Protein AF-A0A497PKQ0-F1 (afdb_monomer)

Solvent-accessible surface area (backbone atoms only — not comparable to full-atom values): 13068 Å² total; per-residue (Å²): 108,70,49,57,51,47,58,50,32,62,76,69,70,49,92,64,46,75,47,89,58,37,47,41,42,40,87,77,70,23,33,74,67,43,49,51,52,49,27,62,75,42,74,32,72,46,35,62,44,30,52,50,15,39,71,75,46,82,86,36,52,46,38,76,72,60,79,39,66,66,88,80,45,29,63,49,61,40,66,76,55,65,68,60,52,52,48,28,59,77,67,68,54,85,80,75,86,66,103,67,76,76,62,63,86,72,38,68,58,48,40,48,44,51,52,48,40,63,72,65,38,83,82,63,51,76,44,57,64,59,47,65,80,48,51,51,40,28,50,77,54,86,55,23,34,38,33,33,30,83,35,49,72,43,26,56,50,52,56,74,50,51,63,70,82,38,36,37,34,40,34,89,90,39,77,39,36,34,34,41,33,45,67,56,88,55,74,65,55,54,39,55,51,37,36,77,64,40,86,52,75,41,61,37,37,42,33,47,75,85,47,76,49,81,44,80,42,71,31,56,67,65,78,84,50,54,90,31,53,79

Radius of gyration: 24.52 Å; Cα contacts (8 Å, |Δi|>4): 344; chains: 1; bounding box: 52×34×62 Å

Nearest PDB structures (foldseek):
  4v5a-assembly1_AY  TM=3.331E-01  e=1.943E+00  Thermus thermophilus HB8
  6eri-assembly1_Az  TM=2.740E-01  e=2.201E+00  Spinacia oleracea
  4gfq-assembly1_A  TM=3.045E-01  e=3.405E+00  Bacillus anthracis
  1ise-assembly1_A  TM=3.529E-01  e=5.607E+00  Escherichia coli
  1is1-assembly1_A  TM=3.515E-01  e=7.658E+00  Vibrio parahaemolyticus

Sequence (230 aa):
MVKKAKEIMEKENGAFIFTGEILGQRGKSQTLRAMKKVEEKSSLKGRLLRPLTALNLPETEVEKEGIVDRNKLLGIKGRERKIQLTLAEIKNIKYFATPSGGCLLTDSQFCKRLEDIFKYNPDAKLNDYYLLQIGHHFRINLETKLIISRNKKEKEKMIELSDENKIFLYSELNEDIVGIISGKFSEICLEIFASYVSKKPVWIIVETQGEKERRVVQPKQKIYYHNYLI

Mean predicted aligned error: 7.23 Å

Secondary structure (DSSP, 8-state):
-HHHHHHHHHHTT-S-EE----BTTSTTTSSHHHHHHHHHHHT-TTTEE-TTTGGGSPPPHHHHTTSS-GGGS---BSS--HHHHHHHHHTT------S----GGG-HHHHHHHHHHHHH-TT--HHHHHHTTSSEEEEEETTEEEEE-SSHHHHHHHHHT--TTSEEEEESS-TT--EEEEES--HHHHHHHHHHH-SS-EEEEEEETTEEEEEEE-PPPGGGGGGGB-

Structure (mmCIF, N/CA/C/O backbone):
data_AF-A0A497PKQ0-F1
#
_entry.id   AF-A0A497PKQ0-F1
#
loop_
_atom_site.group_PDB
_atom_site.id
_atom_site.type_symbol
_atom_site.label_atom_id
_atom_site.label_alt_id
_atom_site.label_comp_id
_atom_site.label_asym_id
_atom_site.label_entity_id
_atom_site.label_seq_id
_atom_site.pdbx_PDB_ins_code
_atom_site.Cartn_x
_atom_site.Cartn_y
_atom_site.Cartn_z
_atom_site.occupancy
_atom_site.B_iso_or_equiv
_atom_site.auth_seq_id
_atom_site.auth_comp_id
_atom_site.auth_asym_id
_atom_site.auth_atom_id
_atom_site.pdbx_PDB_model_num
ATOM 1 N N . MET A 1 1 ? -14.428 0.341 5.477 1.00 83.38 1 MET A N 1
ATOM 2 C CA . MET A 1 1 ? -13.531 -0.293 6.468 1.00 83.38 1 MET A CA 1
ATOM 3 C C . MET A 1 1 ? -14.301 -1.101 7.508 1.00 83.38 1 MET A C 1
ATOM 5 O O . MET A 1 1 ? -14.281 -2.311 7.397 1.00 83.38 1 MET A O 1
ATOM 9 N N . VAL A 1 2 ? -15.042 -0.491 8.444 1.00 91.94 2 VAL A N 1
ATOM 10 C CA . VAL A 1 2 ? -15.699 -1.236 9.547 1.00 91.94 2 VAL A CA 1
ATOM 11 C C . VAL A 1 2 ? -16.696 -2.308 9.067 1.00 91.94 2 VAL A C 1
ATOM 13 O O . VAL A 1 2 ? -16.678 -3.417 9.580 1.00 91.94 2 VAL A O 1
ATOM 16 N N . LYS A 1 3 ? -17.493 -2.036 8.021 1.00 93.38 3 LYS A N 1
ATOM 17 C CA . LYS A 1 3 ? -18.343 -3.062 7.376 1.00 93.38 3 LYS A CA 1
ATOM 18 C C . LYS A 1 3 ? -17.549 -4.285 6.903 1.00 93.38 3 LYS A C 1
ATOM 20 O O . LYS A 1 3 ? -17.971 -5.408 7.115 1.00 93.38 3 LYS A O 1
ATOM 25 N N . LYS A 1 4 ? -16.371 -4.060 6.314 1.00 93.75 4 LYS A N 1
ATOM 26 C CA . LYS A 1 4 ? -15.512 -5.147 5.844 1.00 93.75 4 LYS A CA 1
ATOM 27 C C . LYS A 1 4 ? -14.913 -5.932 7.008 1.00 93.75 4 LYS A C 1
ATOM 29 O O . LYS A 1 4 ? -14.833 -7.148 6.937 1.00 93.75 4 LYS A O 1
ATOM 34 N N . ALA A 1 5 ? -14.541 -5.239 8.085 1.00 94.50 5 ALA A N 1
ATOM 35 C CA . ALA A 1 5 ? -14.096 -5.889 9.313 1.00 94.50 5 ALA A CA 1
ATOM 36 C C . ALA A 1 5 ? -15.197 -6.788 9.899 1.00 94.50 5 ALA A C 1
ATOM 38 O O . ALA A 1 5 ? -14.884 -7.874 10.365 1.00 94.50 5 ALA A O 1
ATOM 39 N N . LYS A 1 6 ? -16.475 -6.383 9.813 1.00 94.75 6 LYS A N 1
ATOM 40 C CA . LYS A 1 6 ? -17.616 -7.235 10.185 1.00 94.75 6 LYS A CA 1
ATOM 41 C C . LYS A 1 6 ? -17.683 -8.507 9.348 1.00 94.75 6 LYS A C 1
ATOM 43 O O . LYS A 1 6 ? -17.743 -9.581 9.924 1.00 94.75 6 LYS A O 1
ATOM 48 N N . GLU A 1 7 ? -17.612 -8.392 8.023 1.00 95.69 7 GLU A N 1
ATOM 49 C CA . GLU A 1 7 ? -17.615 -9.571 7.142 1.00 95.69 7 GLU A CA 1
ATOM 50 C C . GLU A 1 7 ? -16.474 -10.547 7.473 1.00 95.69 7 GLU A C 1
ATOM 52 O O . GLU A 1 7 ? -16.657 -11.756 7.403 1.00 95.69 7 GLU A O 1
ATOM 57 N N . ILE A 1 8 ? -15.287 -10.031 7.811 1.00 95.88 8 ILE A N 1
ATOM 58 C CA . ILE A 1 8 ? -14.134 -10.858 8.201 1.00 95.88 8 ILE A CA 1
ATOM 59 C C . ILE A 1 8 ? -14.378 -11.504 9.566 1.00 95.88 8 ILE A C 1
ATOM 61 O O . ILE A 1 8 ? -14.230 -12.713 9.690 1.00 95.88 8 ILE A O 1
ATOM 65 N N . MET A 1 9 ? -14.815 -10.724 10.558 1.00 95.50 9 MET A N 1
ATOM 66 C CA . MET A 1 9 ? -15.147 -11.220 11.894 1.00 95.50 9 MET A CA 1
ATOM 67 C C . MET A 1 9 ? -16.161 -12.367 11.825 1.00 95.50 9 MET A C 1
ATOM 69 O O . MET A 1 9 ? -15.954 -13.390 12.463 1.00 95.50 9 MET A O 1
ATOM 73 N N . GLU A 1 10 ? -17.225 -12.229 11.030 1.00 94.69 10 GLU A N 1
ATOM 74 C CA . GLU A 1 10 ? -18.235 -13.281 10.850 1.00 94.69 10 GLU A CA 1
ATOM 75 C C . GLU A 1 10 ? -17.637 -14.544 10.218 1.00 94.69 10 GLU A C 1
ATOM 77 O O . GLU A 1 10 ? -17.906 -15.646 10.684 1.00 94.69 10 GLU A O 1
ATOM 82 N N . LYS A 1 11 ? -16.777 -14.399 9.201 1.00 96.88 11 LYS A N 1
ATOM 83 C CA . LYS A 1 11 ? -16.086 -15.538 8.571 1.00 96.88 11 LYS A CA 1
ATOM 84 C C . LYS A 1 11 ? -15.121 -16.254 9.513 1.00 96.88 11 LYS A C 1
ATOM 86 O O . LYS A 1 11 ? -14.948 -17.461 9.397 1.00 96.88 11 LYS A O 1
ATOM 91 N N . GLU A 1 12 ? -14.488 -15.515 10.416 1.00 96.56 12 GLU A N 1
ATOM 92 C CA . GLU A 1 12 ? -13.524 -16.041 11.387 1.00 96.56 12 GLU A CA 1
ATOM 93 C C . GLU A 1 12 ? -14.183 -16.483 12.705 1.00 96.56 12 GLU A C 1
ATOM 95 O O . GLU A 1 12 ? -13.481 -16.874 13.634 1.00 96.56 12 GLU A O 1
ATOM 100 N N . ASN A 1 13 ? -15.520 -16.441 12.805 1.00 95.56 13 ASN A N 1
ATOM 101 C CA . ASN A 1 13 ? -16.274 -16.701 14.039 1.00 95.56 13 ASN A CA 1
ATOM 102 C C . ASN A 1 13 ? -15.823 -15.825 15.228 1.00 95.56 13 ASN A C 1
ATOM 104 O O . ASN A 1 13 ? -15.831 -16.250 16.384 1.00 95.56 13 ASN A O 1
ATOM 108 N N . GLY A 1 14 ? -15.418 -14.583 14.952 1.00 94.44 14 GLY A N 1
ATOM 109 C CA . GLY A 1 14 ? -15.034 -13.606 15.965 1.00 94.44 14 GLY A CA 1
ATOM 110 C C . GLY A 1 14 ? -16.238 -13.081 16.755 1.00 94.44 14 GLY A C 1
ATOM 111 O O 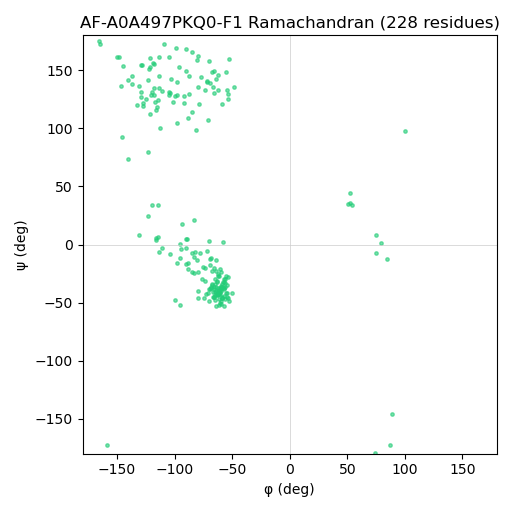. GLY A 1 14 ? -17.298 -12.805 16.197 1.00 94.44 14 GLY A O 1
ATOM 112 N N . ALA A 1 15 ? -16.064 -12.885 18.065 1.00 94.12 15 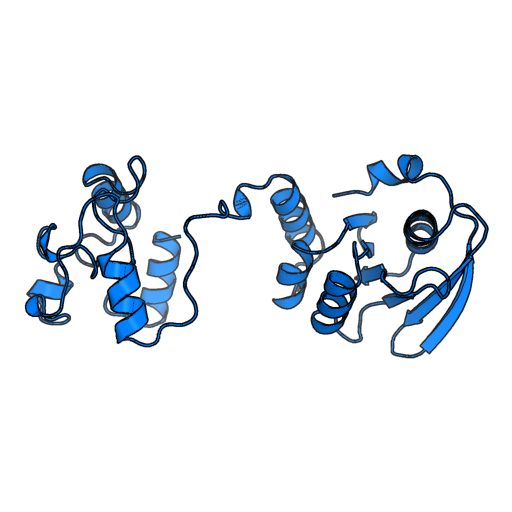ALA A N 1
ATOM 113 C CA . ALA A 1 15 ? -17.145 -12.442 18.950 1.00 94.12 15 ALA A CA 1
ATOM 114 C C . ALA A 1 15 ? -17.487 -10.942 18.826 1.00 94.12 15 ALA A C 1
ATOM 116 O O . ALA A 1 15 ? -18.621 -10.5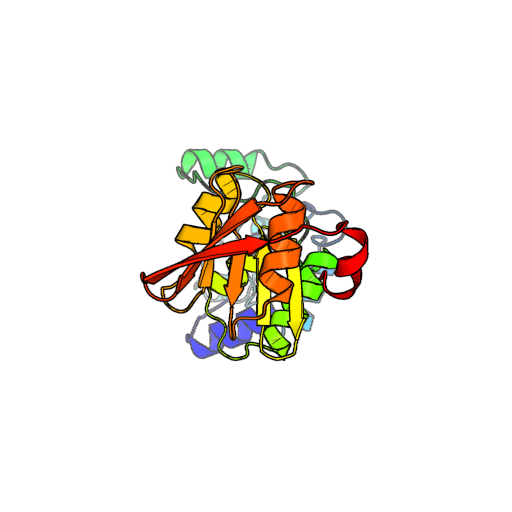36 19.092 1.00 94.12 15 ALA A O 1
ATOM 117 N N . PHE A 1 16 ? -16.506 -10.100 18.479 1.00 96.19 16 PHE A N 1
ATOM 118 C CA . PHE A 1 16 ? -16.669 -8.649 18.350 1.00 96.19 16 PHE A CA 1
ATOM 119 C C . PHE A 1 16 ? -15.498 -7.996 17.600 1.00 96.19 16 PHE A C 1
ATOM 121 O O . PHE A 1 16 ? -14.474 -8.627 17.342 1.00 96.19 16 PHE A O 1
ATOM 128 N N . ILE A 1 17 ? -15.631 -6.702 17.292 1.00 96.69 17 ILE A N 1
ATOM 129 C CA . ILE A 1 17 ? -14.579 -5.877 16.681 1.00 96.69 17 ILE A CA 1
ATOM 130 C C . ILE A 1 17 ? -14.132 -4.812 17.671 1.00 96.69 17 ILE A C 1
ATOM 132 O O . ILE A 1 17 ? -14.958 -4.244 18.382 1.00 96.69 17 ILE A O 1
ATOM 136 N N . PHE A 1 18 ? -12.848 -4.458 17.661 1.00 96.31 18 PHE A N 1
ATOM 137 C CA . PHE A 1 18 ? -12.358 -3.281 18.370 1.00 96.31 18 PHE A CA 1
ATOM 138 C C . PHE A 1 18 ? -11.673 -2.271 17.443 1.00 96.31 18 PHE A C 1
ATOM 140 O O . PHE A 1 18 ? -11.112 -2.625 16.406 1.00 96.31 18 PHE A O 1
ATOM 147 N N . THR A 1 19 ? -11.701 -0.991 17.823 1.00 94.75 19 THR A N 1
ATOM 148 C CA . THR A 1 19 ? -10.910 0.067 17.174 1.00 94.75 19 THR A CA 1
ATOM 149 C C . THR A 1 19 ? -10.112 0.868 18.198 1.00 94.75 19 THR A C 1
ATOM 151 O O . THR A 1 19 ? -10.490 0.995 19.361 1.00 94.75 19 THR A O 1
ATOM 154 N N . GLY A 1 20 ? -9.001 1.460 17.753 1.00 92.06 20 GLY A N 1
ATOM 155 C CA . GLY A 1 20 ? -8.189 2.385 18.554 1.00 92.06 20 GLY A CA 1
ATOM 156 C C . GLY A 1 20 ? -8.702 3.830 18.554 1.00 92.06 20 GLY A C 1
ATOM 157 O O . GLY A 1 20 ? -7.917 4.755 18.754 1.00 92.06 20 GLY A O 1
ATOM 158 N N . GLU A 1 21 ? -9.981 4.064 18.243 1.00 93.62 21 GLU A N 1
ATOM 159 C CA . GLU A 1 21 ? -10.543 5.416 18.238 1.00 93.62 21 GLU A CA 1
ATOM 160 C C . GLU A 1 21 ? -10.707 5.959 19.664 1.00 93.62 21 GLU A C 1
ATOM 162 O O . GLU A 1 21 ? -11.152 5.248 20.562 1.00 93.62 21 GLU A O 1
ATOM 167 N N . ILE A 1 22 ? -10.403 7.245 19.858 1.00 95.69 22 ILE A N 1
ATOM 168 C CA . ILE A 1 22 ? -10.512 7.927 21.153 1.00 95.69 22 ILE A CA 1
ATOM 169 C C . ILE A 1 22 ? -11.491 9.088 21.044 1.00 95.69 22 ILE A C 1
ATOM 171 O O . ILE A 1 22 ? -11.399 9.902 20.120 1.00 95.69 22 ILE A O 1
ATOM 175 N N . LEU A 1 23 ? -12.426 9.179 21.992 1.00 96.69 23 LEU A N 1
ATOM 176 C CA . LEU A 1 23 ? -13.457 10.209 22.000 1.00 96.69 23 LEU A CA 1
ATOM 177 C C . LEU A 1 23 ? -12.829 11.609 22.041 1.00 96.69 23 LEU A C 1
ATOM 179 O O . LEU A 1 23 ? -12.096 11.965 22.962 1.00 96.69 23 LEU A O 1
ATOM 183 N N . GLY A 1 24 ? -13.136 12.421 21.032 1.00 95.00 24 GLY A N 1
ATOM 184 C CA . GLY A 1 24 ? -12.671 13.801 20.911 1.00 95.00 24 GLY A CA 1
ATOM 185 C C . GLY A 1 24 ? -11.234 13.964 20.407 1.00 95.00 24 GLY A C 1
ATOM 186 O O . GLY A 1 24 ? -10.787 15.102 20.261 1.00 95.00 24 GLY A O 1
ATOM 187 N N . GLN A 1 25 ? -10.518 12.879 20.092 1.00 93.31 25 GLN A N 1
ATOM 188 C CA . GLN A 1 25 ? -9.116 12.986 19.681 1.00 93.31 25 GLN A CA 1
ATOM 189 C C . GLN A 1 25 ? -8.934 13.541 18.267 1.00 93.31 25 GLN A C 1
ATOM 191 O O . GLN A 1 25 ? -7.989 14.285 17.997 1.00 93.31 25 GLN A O 1
ATOM 196 N N . ARG A 1 26 ? -9.891 13.268 17.378 1.00 88.94 26 ARG A N 1
ATOM 197 C CA . ARG A 1 26 ? -10.035 13.933 16.077 1.00 88.94 26 ARG A CA 1
ATOM 198 C C . ARG A 1 26 ? -11.351 14.702 16.037 1.00 88.94 26 ARG A C 1
ATOM 200 O O . ARG A 1 26 ? -12.424 14.103 16.040 1.00 88.94 26 ARG A O 1
ATOM 207 N N . GLY A 1 27 ? -11.264 16.029 15.927 1.00 84.56 27 GLY A N 1
ATOM 208 C CA . GLY A 1 27 ? -12.413 16.937 16.069 1.00 84.56 27 GLY A CA 1
ATOM 209 C C . GLY A 1 27 ? -13.560 16.730 15.070 1.00 84.56 27 GLY A C 1
ATOM 210 O O . GLY A 1 27 ? -14.682 17.121 15.363 1.00 84.56 27 GLY A O 1
ATOM 211 N N . LYS A 1 28 ? -13.312 16.093 13.916 1.00 84.50 28 LYS A N 1
ATOM 212 C CA . LYS A 1 28 ? -14.353 15.798 12.913 1.00 84.50 28 LYS A CA 1
ATOM 213 C C . LYS A 1 28 ? -14.866 14.357 12.987 1.00 84.50 28 LYS A C 1
ATOM 215 O O . LYS A 1 28 ? -16.070 14.131 12.966 1.00 84.50 28 LYS A O 1
ATOM 220 N N . SER A 1 29 ? -13.961 13.380 13.056 1.00 86.88 29 SER A N 1
ATOM 221 C CA . SER A 1 29 ? -14.298 11.963 12.858 1.00 86.88 29 SER A CA 1
ATOM 222 C C . SER A 1 29 ? -14.505 11.170 14.147 1.00 86.88 29 SER A C 1
ATOM 224 O O . SER A 1 29 ? -15.060 10.083 14.086 1.00 86.88 29 SER A O 1
ATOM 226 N N . GLN A 1 30 ? -14.072 11.685 15.300 1.00 93.56 30 GLN A N 1
ATOM 227 C CA . GLN A 1 30 ? -14.109 10.966 16.580 1.00 93.56 30 GLN A CA 1
ATOM 228 C C . GLN A 1 30 ? -14.972 11.686 17.623 1.00 93.56 30 GLN A C 1
ATOM 230 O O . GLN A 1 30 ? -14.681 11.677 18.816 1.00 93.56 30 GLN A O 1
ATOM 235 N N . THR A 1 31 ? -16.047 12.334 17.178 1.00 95.38 31 THR A N 1
ATOM 236 C CA . THR A 1 31 ? -17.102 12.828 18.072 1.00 95.38 31 THR A CA 1
ATOM 237 C C . THR A 1 31 ? -18.046 11.686 18.448 1.00 95.38 31 THR A C 1
ATOM 239 O O . THR A 1 31 ? -18.171 10.715 17.698 1.00 95.38 31 THR A O 1
ATOM 242 N N . LEU A 1 32 ? -18.777 11.818 19.560 1.00 94.38 32 LEU A N 1
ATOM 243 C CA . LEU A 1 32 ? -19.765 10.813 19.975 1.00 94.38 32 LEU A CA 1
ATOM 244 C C . LEU A 1 32 ? -20.785 10.522 18.860 1.00 94.38 32 LEU A C 1
ATOM 246 O O . LEU A 1 32 ? -21.109 9.370 18.584 1.00 94.38 32 LEU A O 1
ATOM 250 N N . ARG A 1 33 ? -21.246 11.571 18.165 1.00 95.00 33 ARG A N 1
ATOM 251 C CA . ARG A 1 33 ? -22.167 11.452 17.026 1.00 95.00 33 ARG A CA 1
ATOM 252 C C . ARG A 1 33 ? -21.548 10.676 15.863 1.00 95.00 33 ARG A C 1
ATOM 254 O O . ARG A 1 33 ? -22.224 9.843 15.267 1.00 95.00 33 ARG A O 1
ATOM 261 N N . ALA A 1 34 ? -20.286 10.946 15.525 1.00 94.19 34 ALA A N 1
ATOM 262 C CA . ALA A 1 34 ? -19.595 10.230 14.456 1.00 94.19 34 ALA A CA 1
ATOM 263 C C . ALA A 1 34 ? -19.408 8.745 14.805 1.00 94.19 34 ALA A C 1
ATOM 265 O O . ALA A 1 34 ? -19.701 7.893 13.971 1.00 94.19 34 ALA A O 1
ATOM 266 N N . MET A 1 35 ? -19.011 8.437 16.044 1.00 94.50 35 MET A N 1
ATOM 267 C CA . MET A 1 35 ? -18.840 7.060 16.524 1.00 94.50 35 MET A CA 1
ATOM 268 C C . MET A 1 35 ? -20.150 6.262 16.483 1.00 94.50 35 MET A C 1
ATOM 270 O O . MET A 1 35 ? -20.168 5.169 15.918 1.00 94.50 35 MET A O 1
ATOM 274 N N . LYS A 1 36 ? -21.257 6.836 16.980 1.00 92.25 36 LYS A N 1
ATOM 275 C CA . LYS A 1 36 ? -22.594 6.219 16.892 1.00 92.25 36 LYS A CA 1
ATOM 276 C C . LYS A 1 36 ? -23.004 5.955 15.443 1.00 92.25 36 LYS A C 1
ATOM 278 O O . LYS A 1 36 ? -23.403 4.850 15.094 1.00 92.25 36 LYS A O 1
ATOM 283 N N . LYS A 1 37 ? -22.805 6.941 14.563 1.00 94.00 37 LYS A N 1
ATOM 284 C CA . LYS A 1 37 ? -23.096 6.800 13.130 1.00 94.00 37 LYS A CA 1
ATOM 285 C C . LYS A 1 37 ? -22.287 5.671 12.482 1.00 94.00 37 LYS A C 1
ATOM 287 O O . LYS A 1 37 ? -22.791 5.010 11.579 1.00 94.00 37 LYS A O 1
ATOM 292 N N . VAL A 1 38 ? -21.034 5.462 12.895 1.00 92.94 38 VAL A N 1
ATOM 293 C CA . VAL A 1 38 ? -20.205 4.351 12.400 1.00 92.94 38 VAL A CA 1
ATOM 294 C C . VAL A 1 38 ? -20.777 3.006 12.844 1.00 92.94 38 VAL A C 1
ATOM 296 O O . VAL A 1 38 ? -20.899 2.117 12.004 1.00 92.94 38 VAL A O 1
ATOM 299 N N . GLU A 1 39 ? -21.168 2.857 14.110 1.00 91.25 39 GLU A N 1
ATOM 300 C CA . GLU A 1 39 ? -21.794 1.629 14.631 1.00 91.25 39 GLU A CA 1
ATOM 301 C C . GLU A 1 39 ? -23.094 1.286 13.906 1.00 91.25 39 GLU A C 1
ATOM 303 O O . GLU A 1 39 ? -23.260 0.164 13.431 1.00 91.25 39 GLU A O 1
ATOM 308 N N . GLU A 1 40 ? -23.984 2.269 13.763 1.00 91.19 40 GLU A N 1
ATOM 309 C CA . GLU A 1 40 ? -25.264 2.115 13.068 1.00 91.19 40 GLU A CA 1
ATOM 310 C C . GLU A 1 40 ? -25.048 1.698 11.614 1.00 91.19 40 GLU A C 1
ATOM 312 O O . GLU A 1 40 ? -25.585 0.690 11.156 1.00 91.19 40 GLU A O 1
ATOM 317 N N . LYS A 1 41 ? -24.194 2.429 10.886 1.00 92.69 41 LYS A N 1
ATOM 318 C CA . LYS A 1 41 ? -23.930 2.145 9.471 1.00 92.69 41 LYS A CA 1
ATOM 319 C C . LYS A 1 41 ? -23.197 0.833 9.239 1.00 92.69 41 LYS A C 1
ATOM 321 O O . LYS A 1 41 ? -23.237 0.341 8.116 1.00 92.69 41 LYS A O 1
ATOM 326 N N . SER A 1 42 ? -22.475 0.318 10.228 1.00 91.75 42 SER A N 1
ATOM 327 C CA . SER A 1 42 ? -21.786 -0.971 10.131 1.00 91.75 42 SER A CA 1
ATOM 328 C C . SER A 1 42 ? -22.600 -2.136 10.684 1.00 91.75 42 SER A C 1
ATOM 330 O O . SER A 1 42 ? -22.158 -3.273 10.552 1.00 91.75 42 SER A O 1
ATOM 332 N N . SER A 1 43 ? -23.785 -1.879 11.252 1.00 92.31 43 SER A N 1
ATOM 333 C CA . SER A 1 43 ? -24.613 -2.895 11.908 1.00 92.31 43 SER A CA 1
ATOM 334 C C . SER A 1 43 ? -23.817 -3.688 12.956 1.00 92.31 43 SER A C 1
ATOM 336 O O . SER A 1 43 ? -23.893 -4.917 12.996 1.00 92.31 43 SER A O 1
ATOM 338 N N . LEU A 1 44 ? -23.028 -2.965 13.762 1.00 92.25 44 LEU A N 1
ATOM 339 C CA . LEU A 1 44 ? -22.188 -3.474 14.860 1.00 92.25 44 LEU A CA 1
ATOM 340 C C . LEU A 1 44 ? -22.532 -2.808 16.200 1.00 92.25 44 LEU A C 1
ATOM 342 O O . LEU A 1 44 ? -21.687 -2.695 17.090 1.00 92.25 44 LEU A O 1
ATOM 346 N N . LYS A 1 45 ? -23.761 -2.308 16.350 1.00 89.94 45 LYS A N 1
ATOM 347 C CA . LYS A 1 45 ? -24.215 -1.714 17.611 1.00 89.94 45 LYS A CA 1
ATOM 348 C C . LYS A 1 45 ? -23.993 -2.717 18.749 1.00 89.94 45 LYS A C 1
ATOM 350 O O . LYS A 1 45 ? -24.420 -3.861 18.645 1.00 89.94 45 LYS A O 1
ATOM 355 N N . GLY A 1 46 ? -23.281 -2.298 19.793 1.00 89.69 46 GLY A N 1
ATOM 356 C CA . GLY A 1 46 ? -22.943 -3.155 20.934 1.00 89.69 46 GLY A CA 1
ATOM 357 C C . GLY A 1 46 ? -21.848 -4.203 20.685 1.00 89.69 46 GLY A C 1
ATOM 358 O O . GLY A 1 46 ? -21.405 -4.808 21.649 1.00 89.69 46 GLY A O 1
ATOM 359 N N . ARG A 1 47 ? -21.372 -4.386 19.443 1.00 95.00 47 ARG A N 1
ATOM 360 C CA . ARG A 1 47 ? -20.295 -5.324 19.050 1.00 95.00 47 ARG A CA 1
ATOM 361 C C . ARG A 1 47 ? -19.028 -4.622 18.538 1.00 95.00 47 ARG A C 1
ATOM 363 O O . ARG A 1 47 ? -18.106 -5.280 18.063 1.00 95.00 47 ARG A O 1
ATOM 370 N N . LEU A 1 48 ? -18.977 -3.289 18.616 1.00 96.50 48 LEU A N 1
ATOM 371 C CA . LEU A 1 48 ? -17.810 -2.473 18.281 1.00 96.50 48 LEU A CA 1
ATOM 372 C C . LEU A 1 48 ? -17.243 -1.813 19.544 1.00 96.50 48 LEU A C 1
ATOM 374 O O . LEU A 1 48 ? -17.748 -0.789 20.000 1.00 96.50 48 LEU A O 1
ATOM 378 N N . LEU A 1 49 ? -16.173 -2.382 20.092 1.00 97.38 49 LEU A N 1
ATOM 379 C CA . LEU A 1 49 ? -15.517 -1.891 21.299 1.00 97.38 49 LEU A CA 1
ATOM 380 C C . LEU A 1 49 ? -14.455 -0.828 20.974 1.00 97.38 49 LEU A C 1
ATOM 382 O O . LEU A 1 49 ? -13.738 -0.915 19.977 1.00 97.38 49 LEU A O 1
ATOM 386 N N . ARG A 1 50 ? -14.295 0.175 21.844 1.00 97.06 50 ARG A N 1
ATOM 387 C CA . ARG A 1 50 ? -13.221 1.183 21.743 1.00 97.06 50 ARG A CA 1
ATOM 388 C C . ARG A 1 50 ? -12.390 1.205 23.026 1.00 97.06 50 ARG A C 1
ATOM 390 O O . ARG A 1 50 ? -12.598 2.087 23.859 1.00 97.06 50 ARG A O 1
ATOM 397 N N . PRO A 1 51 ? -11.450 0.256 23.206 1.00 97.00 51 PRO A N 1
ATOM 398 C CA . PRO A 1 51 ? -10.821 -0.024 24.500 1.00 97.00 51 PRO A CA 1
ATOM 399 C C . PRO A 1 51 ? -10.152 1.181 25.167 1.00 97.00 51 PRO A C 1
ATOM 401 O O . PRO A 1 51 ? -10.156 1.301 26.387 1.00 97.00 51 PRO A O 1
ATOM 404 N N . LEU A 1 52 ? -9.600 2.100 24.369 1.00 96.62 52 LEU A N 1
ATOM 405 C CA . LEU A 1 52 ? -8.874 3.269 24.869 1.00 96.62 52 LEU A CA 1
ATOM 406 C C . LEU A 1 52 ? -9.788 4.352 25.465 1.00 96.62 52 LEU A C 1
ATOM 408 O O . LEU A 1 52 ? -9.313 5.201 26.215 1.00 96.62 52 LEU A O 1
ATOM 412 N N . THR A 1 53 ? -11.078 4.353 25.123 1.00 97.69 53 THR A N 1
ATOM 413 C CA . THR A 1 53 ? -12.041 5.389 25.531 1.00 97.69 53 THR A CA 1
ATOM 414 C C . THR A 1 53 ? -13.335 4.804 26.110 1.00 97.69 53 THR A C 1
ATOM 416 O O . THR A 1 53 ? -14.283 5.545 26.359 1.00 97.69 53 THR A O 1
ATOM 419 N N . ALA A 1 54 ? -13.387 3.487 26.333 1.00 97.62 54 ALA A N 1
ATOM 420 C CA . ALA A 1 54 ? -14.588 2.749 26.719 1.00 97.62 54 ALA A CA 1
ATOM 421 C C . ALA A 1 54 ? -15.247 3.291 27.994 1.00 97.62 54 ALA A C 1
ATOM 423 O O . ALA A 1 54 ? -16.471 3.384 28.049 1.00 97.62 54 ALA A O 1
ATOM 424 N N . LEU A 1 55 ? -14.459 3.746 28.976 1.00 97.56 55 LEU A N 1
ATOM 425 C CA . LEU A 1 55 ? -14.998 4.311 30.221 1.00 97.56 55 LEU A CA 1
ATOM 426 C C . LEU A 1 55 ? -15.704 5.667 30.023 1.00 97.56 55 LEU A C 1
ATOM 428 O O . LEU A 1 55 ? -16.420 6.119 30.910 1.00 97.56 55 LEU A O 1
ATOM 432 N N . ASN A 1 56 ? -15.542 6.310 28.861 1.00 97.25 56 ASN A N 1
ATOM 433 C CA . ASN A 1 56 ? -16.283 7.518 28.478 1.00 97.25 56 ASN A CA 1
ATOM 434 C C . ASN A 1 56 ? -17.520 7.220 27.616 1.00 97.25 56 ASN A C 1
ATOM 436 O O . ASN A 1 56 ? -18.190 8.152 27.164 1.00 97.25 56 ASN A O 1
ATOM 440 N N . LEU A 1 57 ? -17.791 5.948 27.325 1.00 95.94 57 LEU A N 1
ATOM 441 C CA . LEU A 1 57 ? -18.894 5.501 26.486 1.00 95.94 57 LEU A CA 1
ATOM 442 C C . LEU A 1 57 ? -19.841 4.598 27.292 1.00 95.94 57 LEU A C 1
ATOM 444 O O . LEU A 1 57 ? -19.424 3.991 28.286 1.00 95.94 57 LEU A O 1
ATOM 448 N N . PRO A 1 58 ? -21.116 4.490 26.872 1.00 95.00 58 PRO A N 1
ATOM 449 C CA . PRO A 1 58 ? -22.006 3.459 27.386 1.00 95.00 58 PRO A CA 1
ATOM 450 C C . PRO A 1 58 ? -21.397 2.071 27.191 1.00 95.00 58 PRO A C 1
ATOM 452 O O . PRO A 1 58 ? -20.680 1.834 26.219 1.00 95.00 58 PRO A O 1
ATOM 455 N N . GLU A 1 59 ? -21.708 1.171 28.111 1.00 96.31 59 GLU A N 1
ATOM 456 C CA . GLU A 1 59 ? -21.265 -0.214 28.051 1.00 96.31 59 GLU A CA 1
ATOM 457 C C . GLU A 1 59 ? -21.808 -0.927 26.805 1.00 96.31 59 GLU A C 1
ATOM 459 O O . GLU A 1 59 ? -22.992 -0.815 26.464 1.00 96.31 59 GLU A O 1
ATOM 464 N N . THR A 1 60 ? -20.922 -1.636 26.109 1.00 96.06 60 THR A N 1
ATOM 465 C CA . THR A 1 60 ? -21.265 -2.467 24.952 1.00 96.06 60 THR A CA 1
ATOM 466 C C . THR A 1 60 ? -21.845 -3.813 25.390 1.00 96.06 60 THR A C 1
ATOM 468 O O . THR A 1 60 ? -21.656 -4.238 26.525 1.00 96.06 60 THR A O 1
ATOM 471 N N . GLU A 1 61 ? -22.533 -4.525 24.493 1.00 96.25 61 GLU A N 1
ATOM 472 C CA . GLU A 1 61 ? -23.037 -5.873 24.810 1.00 96.25 61 GLU A CA 1
ATOM 473 C C . GLU A 1 61 ? -21.883 -6.847 25.088 1.00 96.25 61 GLU A C 1
ATOM 475 O O . GLU A 1 61 ? -21.989 -7.693 25.961 1.00 96.25 61 GLU A O 1
ATOM 480 N N . VAL A 1 62 ? -20.733 -6.652 24.437 1.00 96.19 62 VAL A N 1
ATOM 481 C CA . VAL A 1 62 ? -19.503 -7.429 24.683 1.00 96.19 62 VAL A CA 1
ATOM 482 C C . VAL A 1 62 ? -19.016 -7.301 26.129 1.00 96.19 62 VAL A C 1
ATOM 484 O O . VAL A 1 62 ? -18.520 -8.265 26.707 1.00 96.19 62 VAL A O 1
ATOM 487 N N . GLU A 1 63 ? -19.137 -6.108 26.710 1.00 97.69 63 GLU A N 1
ATOM 488 C CA . GLU A 1 63 ? -18.771 -5.864 28.106 1.00 97.69 63 GLU A CA 1
ATOM 489 C C . GLU A 1 63 ? -19.813 -6.468 29.058 1.00 97.69 63 GLU A C 1
ATOM 491 O O . GLU A 1 63 ? -19.444 -7.205 29.969 1.00 97.69 63 GLU A O 1
ATOM 496 N N . LYS A 1 64 ? -21.111 -6.261 28.787 1.00 97.56 64 LYS A N 1
ATOM 497 C CA . LYS A 1 64 ? -22.213 -6.804 29.608 1.00 97.56 64 LYS A CA 1
ATOM 498 C C . LYS A 1 64 ? -22.245 -8.329 29.648 1.00 97.56 64 LYS A C 1
ATOM 500 O O . LYS A 1 64 ? -22.558 -8.914 30.678 1.00 97.56 64 LYS A O 1
ATOM 505 N N . GLU A 1 65 ? -21.935 -8.973 28.526 1.00 96.62 65 GLU A N 1
ATOM 506 C CA . GLU A 1 65 ? -21.850 -10.432 28.402 1.00 96.62 65 GLU A CA 1
ATOM 507 C C . GLU A 1 65 ? -20.609 -11.008 29.111 1.00 96.62 65 GLU A C 1
ATOM 509 O O . GLU A 1 65 ? -20.445 -12.225 29.170 1.00 96.62 65 GLU A O 1
ATOM 514 N N . GLY A 1 66 ? -19.715 -10.160 29.633 1.00 96.06 66 GLY A N 1
ATOM 515 C CA . GLY A 1 66 ? -18.490 -10.579 30.315 1.00 96.06 66 GLY A CA 1
ATOM 516 C C . GLY A 1 66 ? -17.388 -11.078 29.376 1.00 96.06 66 GLY A C 1
ATOM 517 O O . GLY A 1 66 ? -16.359 -11.557 29.848 1.00 96.06 66 GLY A O 1
ATOM 518 N N . ILE A 1 67 ? -17.561 -10.941 28.055 1.00 96.25 67 ILE A N 1
ATOM 519 C CA . ILE A 1 67 ? -16.539 -11.301 27.057 1.00 96.25 67 ILE A CA 1
ATOM 520 C C . ILE A 1 67 ? -15.304 -10.409 27.231 1.00 96.25 67 ILE A C 1
ATOM 522 O O . ILE A 1 67 ? -14.169 -10.861 27.068 1.00 96.25 67 ILE A O 1
ATOM 526 N N . VAL A 1 68 ? -15.518 -9.137 27.579 1.00 97.31 68 VAL A N 1
ATOM 527 C CA . VAL A 1 68 ? -14.453 -8.194 27.925 1.00 97.31 68 VAL A CA 1
ATOM 528 C C . VAL A 1 68 ? -14.708 -7.593 29.300 1.00 97.31 68 VAL A C 1
ATOM 530 O O . VAL A 1 68 ? -15.733 -6.965 29.537 1.00 97.31 68 VAL A O 1
ATOM 533 N N . ASP A 1 69 ? -13.723 -7.719 30.187 1.00 97.62 69 ASP A N 1
ATOM 534 C CA . ASP A 1 69 ? -13.739 -7.080 31.502 1.00 97.62 69 ASP A CA 1
ATOM 535 C C . ASP A 1 69 ? -13.547 -5.560 31.373 1.00 97.62 69 ASP A C 1
ATOM 537 O O . ASP A 1 69 ? -12.443 -5.068 31.103 1.00 97.62 69 ASP A O 1
ATOM 541 N N . ARG A 1 70 ? -14.633 -4.811 31.596 1.00 97.12 70 ARG A N 1
ATOM 542 C CA . ARG A 1 70 ? -14.672 -3.344 31.520 1.00 97.12 70 ARG A CA 1
ATOM 543 C C . ARG A 1 70 ? -13.649 -2.667 32.434 1.00 97.12 70 ARG A C 1
ATOM 545 O O . ARG A 1 70 ? -13.134 -1.607 32.078 1.00 97.12 70 ARG A O 1
ATOM 552 N N . ASN A 1 71 ? -13.288 -3.282 33.562 1.00 96.94 71 ASN A N 1
ATOM 553 C CA . ASN A 1 71 ? -12.336 -2.705 34.518 1.00 96.94 71 ASN A CA 1
ATOM 554 C C . ASN A 1 71 ? -10.900 -2.652 33.978 1.00 96.94 71 ASN A C 1
ATOM 556 O O . ASN A 1 71 ? -10.070 -1.907 34.495 1.00 96.94 71 ASN A O 1
ATOM 560 N N . LYS A 1 72 ? -10.600 -3.418 32.922 1.00 96.06 72 LYS A N 1
ATOM 561 C CA . LYS A 1 72 ? -9.299 -3.403 32.236 1.00 96.06 72 LYS A CA 1
ATOM 562 C C . LYS A 1 72 ? -9.240 -2.390 31.090 1.00 96.06 72 LYS A C 1
ATOM 564 O O . LYS A 1 72 ? -8.195 -2.254 30.451 1.00 96.06 72 LYS A O 1
ATOM 569 N N . LEU A 1 73 ? -10.346 -1.704 30.797 1.00 97.19 73 LEU A N 1
ATOM 570 C CA . LEU A 1 73 ? -10.437 -0.712 29.729 1.00 97.19 73 LEU A CA 1
ATOM 571 C C . LEU A 1 73 ? -10.083 0.691 30.231 1.00 97.19 73 LEU A C 1
ATOM 573 O O . LEU A 1 73 ? -9.961 0.943 31.427 1.00 97.19 73 LEU A O 1
ATOM 577 N N . LEU A 1 74 ? -9.892 1.623 29.297 1.00 97.44 74 LEU A N 1
ATOM 578 C CA . LEU A 1 74 ? -9.408 2.968 29.599 1.00 97.44 74 LEU A CA 1
ATOM 579 C C . LEU A 1 74 ? -10.460 4.048 29.331 1.00 97.44 74 LEU A C 1
ATOM 581 O O . LEU A 1 74 ? -11.424 3.875 28.584 1.00 97.44 74 LEU A O 1
ATOM 585 N N . GLY A 1 75 ? -10.229 5.209 29.943 1.00 97.19 75 GLY A N 1
ATOM 586 C CA . GLY A 1 75 ? -11.051 6.412 29.829 1.00 97.19 75 GLY A CA 1
ATOM 587 C C . GLY A 1 75 ? -10.338 7.579 29.150 1.00 97.19 75 GLY A C 1
ATOM 588 O O . GLY A 1 75 ? -10.577 8.729 29.515 1.00 97.19 7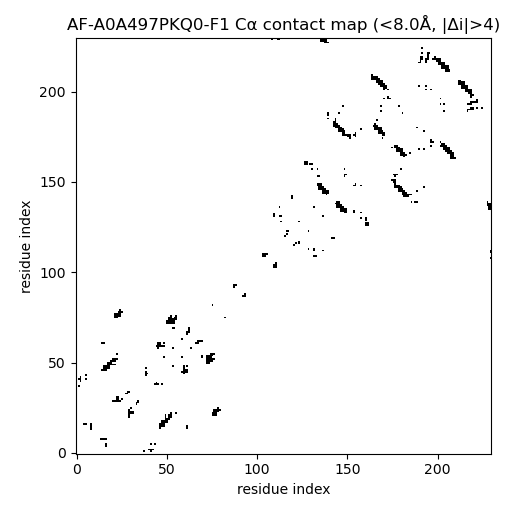5 GLY A O 1
ATOM 589 N N . ILE A 1 76 ? -9.465 7.332 28.169 1.00 97.25 76 ILE A N 1
ATOM 590 C CA . ILE A 1 76 ? -8.771 8.416 27.458 1.00 97.25 76 ILE A CA 1
ATOM 591 C C . ILE A 1 76 ? -9.796 9.221 26.645 1.00 97.25 76 ILE A C 1
ATOM 593 O O . ILE A 1 76 ? -10.660 8.648 25.977 1.00 97.25 76 ILE A O 1
ATOM 597 N N . LYS A 1 77 ? -9.708 10.552 26.689 1.00 96.00 77 LYS A N 1
ATOM 598 C CA . LYS A 1 77 ? -10.524 11.477 25.890 1.00 96.00 77 LYS A CA 1
ATOM 599 C C . LYS A 1 77 ? -9.750 12.750 25.565 1.00 96.00 77 LYS A C 1
ATOM 601 O O . LYS A 1 77 ? -8.797 13.097 26.255 1.00 96.00 77 LYS A O 1
ATOM 606 N N . GLY A 1 78 ? -10.210 13.476 24.552 1.00 94.62 78 GLY A N 1
ATOM 607 C CA . GLY A 1 78 ? -9.601 14.733 24.122 1.00 94.62 78 GLY A CA 1
ATOM 608 C C . GLY A 1 78 ? -8.466 14.535 23.119 1.00 94.62 78 GLY A C 1
ATOM 609 O O . GLY A 1 78 ? -8.268 13.446 22.588 1.00 94.62 78 GLY A O 1
ATOM 610 N N . ARG A 1 79 ? -7.755 15.623 22.801 1.00 91.44 79 ARG A N 1
ATOM 611 C CA . ARG A 1 79 ? -6.795 15.675 21.680 1.00 91.44 79 ARG A CA 1
ATOM 612 C C . ARG A 1 79 ? -5.398 15.165 22.021 1.00 91.44 79 ARG A C 1
ATOM 614 O O . ARG A 1 79 ? -4.672 14.754 21.117 1.00 91.44 79 ARG A O 1
ATOM 621 N N . GLU A 1 80 ? -5.026 15.197 23.293 1.00 91.81 80 GLU A N 1
ATOM 622 C CA . GLU A 1 80 ? -3.691 14.818 23.751 1.00 91.81 80 GLU A CA 1
ATOM 623 C C . GLU A 1 80 ? -3.421 13.325 23.570 1.00 91.81 80 GLU A C 1
ATOM 625 O O . GLU A 1 80 ? -4.329 12.503 23.664 1.00 91.81 80 GLU A O 1
ATOM 630 N N . ARG A 1 81 ? -2.152 12.978 23.322 1.00 91.00 81 ARG A N 1
ATOM 631 C CA . ARG A 1 81 ? -1.694 11.591 23.126 1.00 91.00 81 ARG A CA 1
ATOM 632 C C . ARG A 1 81 ? -0.724 11.101 24.192 1.00 91.00 81 ARG A C 1
ATOM 634 O O . ARG A 1 81 ? -0.214 9.993 24.070 1.00 91.00 81 ARG A O 1
ATOM 641 N N . LYS A 1 82 ? -0.478 11.898 25.236 1.00 93.25 82 LYS A N 1
ATOM 642 C CA . LYS A 1 82 ? 0.523 11.601 26.270 1.00 93.25 82 LYS A CA 1
ATOM 643 C C . LYS A 1 82 ? 0.327 10.202 26.862 1.00 93.25 82 LYS A C 1
ATOM 645 O O . LYS A 1 82 ? 1.255 9.409 26.850 1.00 93.25 82 LYS A O 1
ATOM 650 N N . ILE A 1 83 ? -0.905 9.863 27.250 1.00 93.75 83 ILE A N 1
ATOM 651 C CA . ILE A 1 83 ? -1.237 8.548 27.822 1.00 93.75 83 ILE A CA 1
ATOM 652 C C . ILE A 1 83 ? -0.957 7.410 26.829 1.00 93.75 83 ILE A C 1
ATOM 654 O O . ILE A 1 83 ? -0.403 6.389 27.216 1.00 93.75 83 ILE A O 1
ATOM 658 N N . GLN A 1 84 ? -1.302 7.571 25.548 1.00 93.12 84 GLN A N 1
ATOM 659 C CA . GLN A 1 84 ? -1.046 6.541 24.530 1.00 93.12 84 GLN A CA 1
ATOM 660 C C . GLN A 1 84 ? 0.451 6.309 24.318 1.00 93.12 84 GLN A C 1
ATOM 662 O O . GLN A 1 84 ? 0.865 5.163 24.186 1.00 93.12 84 GLN A O 1
ATOM 667 N N . LEU A 1 85 ? 1.246 7.383 24.294 1.00 92.06 85 LEU A N 1
ATOM 668 C CA . LEU A 1 85 ? 2.699 7.299 24.142 1.00 92.06 85 LEU A CA 1
ATOM 669 C C . LEU A 1 85 ? 3.341 6.633 25.363 1.00 92.06 85 LEU A C 1
ATOM 671 O O . LEU A 1 85 ? 4.105 5.690 25.201 1.00 92.06 85 LEU A O 1
ATOM 675 N N . THR A 1 86 ? 2.935 7.020 26.574 1.00 94.50 86 THR A N 1
ATOM 676 C CA . THR A 1 86 ? 3.384 6.363 27.809 1.00 94.50 86 THR A CA 1
ATOM 677 C C . THR A 1 86 ? 2.996 4.881 27.842 1.00 94.50 86 THR A C 1
ATOM 679 O O . THR A 1 86 ? 3.800 4.038 28.225 1.00 94.50 86 THR A O 1
ATOM 682 N N . LEU A 1 87 ? 1.786 4.521 27.400 1.00 92.69 87 LEU A N 1
ATOM 683 C CA . LEU A 1 87 ? 1.383 3.116 27.288 1.00 92.69 87 LEU A CA 1
ATOM 684 C C . LEU A 1 87 ? 2.228 2.355 26.264 1.00 92.69 87 LEU A C 1
ATOM 686 O O . LEU A 1 87 ? 2.584 1.208 26.519 1.00 92.69 87 LEU A O 1
ATOM 690 N N . ALA A 1 88 ? 2.553 2.976 25.128 1.00 92.69 88 ALA A N 1
ATOM 691 C CA . ALA A 1 88 ? 3.423 2.372 24.128 1.00 92.69 88 ALA A CA 1
ATOM 692 C C . ALA A 1 88 ? 4.825 2.106 24.697 1.00 92.69 88 ALA A C 1
ATOM 694 O O . ALA A 1 88 ? 5.340 1.006 24.518 1.00 92.69 88 ALA A O 1
ATOM 695 N N . GLU A 1 89 ? 5.396 3.052 25.447 1.00 93.75 89 GLU A N 1
ATOM 696 C CA . GLU A 1 89 ? 6.683 2.891 26.139 1.00 93.75 89 GLU A CA 1
ATOM 697 C C . GLU A 1 89 ? 6.640 1.750 27.165 1.00 93.75 89 GLU A C 1
ATOM 699 O O . GLU A 1 89 ? 7.444 0.823 27.086 1.00 93.75 89 GLU A O 1
ATOM 704 N N . ILE A 1 90 ? 5.652 1.755 28.069 1.00 95.25 90 ILE A N 1
ATOM 705 C CA . ILE A 1 90 ? 5.484 0.717 29.105 1.00 95.25 90 ILE A CA 1
ATOM 706 C C . ILE A 1 90 ? 5.298 -0.673 28.481 1.00 95.25 90 ILE A C 1
ATOM 708 O O . ILE A 1 90 ? 5.758 -1.675 29.025 1.00 95.25 90 ILE A O 1
ATOM 712 N N . LYS A 1 91 ? 4.610 -0.755 27.337 1.00 92.06 91 LYS A N 1
ATOM 713 C CA . LYS A 1 91 ? 4.364 -2.010 26.613 1.00 92.06 91 LYS A CA 1
ATOM 714 C C . LYS A 1 91 ? 5.463 -2.358 25.606 1.00 92.06 91 LYS A C 1
ATOM 716 O O . LYS A 1 91 ? 5.309 -3.344 24.890 1.00 92.06 91 LYS A O 1
ATOM 721 N N . ASN A 1 92 ? 6.549 -1.583 25.544 1.00 94.06 92 ASN A N 1
ATOM 722 C CA . ASN A 1 92 ? 7.651 -1.760 24.595 1.00 94.06 92 ASN A CA 1
ATOM 723 C C . ASN A 1 92 ? 7.175 -1.838 23.124 1.00 94.06 92 ASN A C 1
ATOM 725 O O . ASN A 1 92 ? 7.712 -2.586 22.304 1.00 94.06 92 ASN A O 1
ATOM 729 N N . ILE A 1 93 ? 6.138 -1.067 22.780 1.00 91.44 93 ILE A N 1
ATOM 730 C CA . ILE A 1 93 ? 5.603 -0.951 21.421 1.00 91.44 93 ILE A CA 1
ATOM 731 C C . ILE A 1 93 ? 6.484 0.033 20.654 1.00 91.44 93 ILE A C 1
ATOM 733 O O . ILE A 1 93 ? 6.327 1.248 20.750 1.00 91.44 93 ILE A O 1
ATOM 737 N N . LYS A 1 94 ? 7.417 -0.510 19.868 1.00 86.56 94 LYS A N 1
ATOM 738 C CA . LYS A 1 94 ? 8.394 0.280 19.099 1.00 86.56 94 LYS A CA 1
ATOM 739 C C . LYS A 1 94 ? 7.832 0.869 17.804 1.00 86.56 94 LYS A C 1
ATOM 741 O O . LYS A 1 94 ? 8.356 1.860 17.307 1.00 86.56 94 LYS A O 1
ATOM 746 N N . TYR A 1 95 ? 6.773 0.266 17.263 1.00 81.00 95 TYR A N 1
ATOM 747 C CA . TYR A 1 95 ? 6.176 0.660 15.990 1.00 81.00 95 TYR A CA 1
ATOM 748 C C . TYR A 1 95 ? 4.711 1.036 16.179 1.00 81.00 95 TYR A C 1
ATOM 750 O O . TYR A 1 95 ? 3.863 0.190 16.457 1.00 81.00 95 TYR A O 1
ATOM 758 N N . PHE A 1 96 ? 4.408 2.316 15.996 1.00 79.62 96 PHE A N 1
ATOM 759 C CA . PHE A 1 96 ? 3.048 2.834 15.941 1.00 79.62 96 PHE A CA 1
ATOM 760 C C . PHE A 1 96 ? 2.973 3.977 14.929 1.00 79.62 96 PHE A C 1
ATOM 762 O O . PHE A 1 96 ? 3.963 4.649 14.643 1.00 79.62 96 PHE A O 1
ATOM 769 N N . ALA A 1 97 ? 1.786 4.190 14.365 1.00 70.00 97 ALA A N 1
ATOM 770 C CA . ALA A 1 97 ? 1.590 5.231 13.368 1.00 70.00 97 ALA A CA 1
ATOM 771 C C . ALA A 1 97 ? 1.787 6.626 13.984 1.00 70.00 97 ALA A C 1
ATOM 773 O O . ALA A 1 97 ? 1.176 6.969 15.004 1.00 70.00 97 ALA A O 1
ATOM 774 N N . THR A 1 98 ? 2.601 7.457 13.338 1.00 68.06 98 THR A N 1
ATOM 775 C CA . THR A 1 98 ? 2.709 8.875 13.677 1.00 68.06 98 THR A CA 1
ATOM 776 C C . THR A 1 98 ? 1.422 9.619 13.277 1.00 68.06 98 THR A C 1
ATOM 778 O O . THR A 1 98 ? 0.642 9.143 12.451 1.00 68.06 98 THR A O 1
ATOM 781 N N . PRO A 1 99 ? 1.125 10.789 13.877 1.00 61.56 99 PRO A N 1
ATOM 782 C CA . PRO A 1 99 ? -0.054 11.598 13.550 1.00 61.56 99 PRO A CA 1
ATOM 783 C C . PRO A 1 99 ? -0.206 12.064 12.088 1.00 61.56 99 PRO A C 1
ATOM 785 O O . PRO A 1 99 ? -1.163 12.789 11.815 1.00 61.56 99 PRO A O 1
ATOM 788 N N . SER A 1 100 ? 0.691 11.702 11.175 1.00 60.50 100 SER A N 1
ATOM 789 C CA . SER A 1 100 ? 0.822 12.277 9.838 1.00 60.50 100 SER A CA 1
ATOM 790 C C . SER A 1 100 ? 0.859 11.212 8.740 1.00 60.50 100 SER A C 1
ATOM 792 O O . SER A 1 100 ? 1.223 10.062 8.964 1.00 60.50 100 SER A O 1
ATOM 794 N N . GLY A 1 101 ? 0.451 11.636 7.543 1.00 56.69 101 GLY A N 1
ATOM 795 C CA . GLY A 1 101 ? 0.178 10.783 6.392 1.00 56.69 101 GLY A CA 1
ATOM 796 C C . GLY A 1 101 ? -1.324 10.570 6.265 1.00 56.69 101 GLY A C 1
ATOM 797 O O . GLY A 1 101 ? -1.913 9.750 6.968 1.00 56.69 101 GLY A O 1
ATOM 798 N N . GLY A 1 102 ? -1.973 11.354 5.399 1.00 68.56 102 GLY A N 1
ATOM 799 C CA . GLY A 1 102 ? -3.330 11.035 4.962 1.00 68.56 102 GLY A CA 1
ATOM 800 C C . GLY A 1 102 ? -3.386 9.602 4.428 1.00 68.56 102 GLY A C 1
ATOM 801 O O . GLY A 1 102 ? -2.364 9.014 4.076 1.00 68.56 102 GLY A O 1
ATOM 802 N N . CYS A 1 103 ? -4.577 9.012 4.382 1.00 79.38 103 CYS A N 1
ATOM 803 C CA . CYS A 1 103 ? -4.736 7.712 3.736 1.00 79.38 103 CYS A CA 1
ATOM 804 C C . CYS A 1 103 ? -4.190 7.802 2.301 1.00 79.38 103 CYS A C 1
ATOM 806 O O . CYS A 1 103 ? -4.542 8.744 1.596 1.00 79.38 103 CYS A O 1
ATOM 808 N N . LEU A 1 104 ? -3.368 6.845 1.857 1.00 83.38 104 LEU A N 1
ATOM 809 C CA . LEU A 1 104 ? -2.849 6.823 0.478 1.00 83.38 104 LEU A CA 1
ATOM 810 C C . LEU A 1 104 ? -3.980 6.903 -0.561 1.00 83.38 104 LEU A C 1
ATOM 812 O O . LEU A 1 104 ? -3.817 7.502 -1.614 1.00 83.38 104 LEU A O 1
ATOM 816 N N . LEU A 1 105 ? -5.174 6.414 -0.212 1.00 85.25 105 LEU A N 1
ATOM 817 C CA . LEU A 1 105 ? -6.392 6.520 -1.024 1.00 85.25 105 LEU A CA 1
ATOM 818 C C . LEU A 1 105 ? -6.973 7.944 -1.124 1.00 85.25 105 LEU A C 1
ATOM 820 O O . LEU A 1 105 ? -8.045 8.138 -1.684 1.00 85.25 105 LEU A O 1
ATOM 824 N N . THR A 1 106 ? -6.311 8.940 -0.538 1.00 83.31 106 THR A N 1
ATOM 825 C CA . THR A 1 106 ? -6.616 10.366 -0.740 1.00 83.31 106 THR A CA 1
ATOM 826 C C . THR A 1 106 ? -5.606 11.049 -1.659 1.00 83.31 106 THR A C 1
ATOM 828 O O . THR A 1 106 ? -5.839 12.182 -2.071 1.00 83.31 106 THR 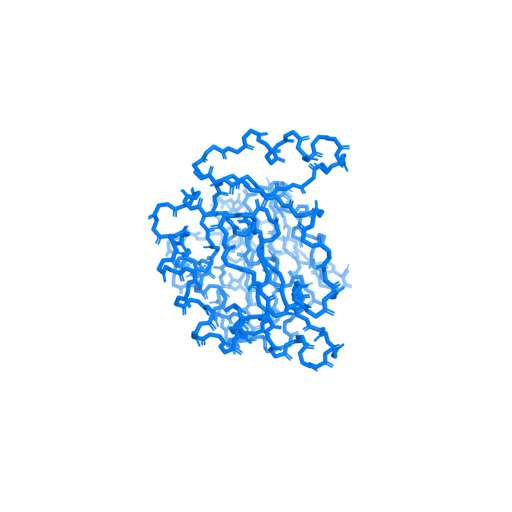A O 1
ATOM 831 N N . ASP A 1 107 ? -4.513 10.369 -2.018 1.00 87.88 107 ASP A N 1
ATOM 832 C CA . ASP A 1 107 ? -3.573 10.833 -3.032 1.00 87.88 107 ASP A CA 1
ATOM 833 C C . ASP A 1 107 ? -4.078 10.416 -4.419 1.00 87.88 107 ASP A C 1
ATOM 835 O O . ASP A 1 107 ? -4.143 9.231 -4.752 1.00 87.88 107 ASP A O 1
ATOM 839 N N . SER A 1 108 ? -4.430 11.408 -5.238 1.00 89.81 108 SER A N 1
ATOM 840 C CA . SER A 1 108 ? -4.932 11.187 -6.598 1.00 89.81 108 SER A CA 1
ATOM 841 C C . SER A 1 108 ? -3.952 10.430 -7.503 1.00 89.81 108 SER A C 1
ATOM 843 O O . SER A 1 108 ? -4.398 9.644 -8.335 1.00 89.81 108 SER A O 1
ATOM 845 N N . GLN A 1 109 ? -2.636 10.618 -7.345 1.00 90.25 109 GLN A N 1
ATOM 846 C CA . GLN A 1 109 ? -1.639 9.899 -8.144 1.00 90.25 109 GLN A CA 1
ATOM 847 C C . GLN A 1 109 ? -1.550 8.441 -7.702 1.00 90.25 109 GLN A C 1
ATOM 849 O O . GLN A 1 109 ? -1.542 7.536 -8.533 1.00 90.25 109 GLN A O 1
ATOM 854 N N . PHE A 1 110 ? -1.563 8.189 -6.390 1.00 93.69 110 PHE A N 1
ATOM 855 C CA . PHE A 1 110 ? -1.625 6.819 -5.885 1.00 93.69 110 PHE A CA 1
ATOM 856 C C . PHE A 1 110 ? -2.902 6.108 -6.352 1.00 93.69 110 PHE A C 1
ATOM 858 O O . PHE A 1 110 ? -2.838 4.962 -6.793 1.00 93.69 110 PHE A O 1
ATOM 865 N N . CYS A 1 111 ? -4.051 6.793 -6.319 1.00 94.00 111 CYS A N 1
ATOM 866 C CA . CYS A 1 111 ? -5.320 6.232 -6.785 1.00 94.00 111 CYS A CA 1
ATOM 867 C C . CYS A 1 111 ? -5.281 5.876 -8.275 1.00 94.00 111 CYS A C 1
ATOM 869 O O . CYS A 1 111 ? -5.700 4.779 -8.625 1.00 94.00 111 CYS A O 1
ATOM 871 N N . LYS A 1 112 ? -4.695 6.720 -9.137 1.00 95.06 112 LYS A N 1
ATOM 872 C CA . LYS A 1 112 ? -4.496 6.391 -10.563 1.00 95.06 112 LYS A CA 1
ATOM 873 C C . LYS A 1 112 ? -3.686 5.111 -10.757 1.00 95.06 112 LYS A C 1
ATOM 875 O O . LYS A 1 112 ? -4.053 4.254 -11.554 1.00 95.06 112 LYS A O 1
ATOM 880 N N . ARG A 1 113 ? -2.598 4.949 -10.000 1.00 96.31 113 ARG A N 1
ATOM 881 C CA . ARG A 1 113 ? -1.759 3.739 -10.052 1.00 96.31 113 ARG A CA 1
ATOM 882 C C . ARG A 1 113 ? -2.479 2.501 -9.522 1.00 96.31 113 ARG A C 1
ATOM 884 O O . ARG A 1 113 ? -2.229 1.401 -10.012 1.00 96.31 113 ARG A O 1
ATOM 891 N N . LEU A 1 114 ? -3.345 2.679 -8.527 1.00 95.94 114 LEU A N 1
ATOM 892 C CA . LEU A 1 114 ? -4.177 1.618 -7.970 1.00 95.94 114 LEU A CA 1
ATOM 893 C C . LEU A 1 114 ? -5.286 1.194 -8.949 1.00 95.94 114 LEU A C 1
ATOM 895 O O . LEU A 1 114 ? -5.530 0.008 -9.136 1.00 95.94 114 LEU A O 1
ATOM 899 N N . GLU A 1 115 ? -5.926 2.144 -9.624 1.00 95.44 115 GLU A N 1
ATOM 900 C CA . GLU A 1 115 ? -6.887 1.855 -10.694 1.00 95.44 115 GLU A CA 1
ATOM 901 C C . GLU A 1 115 ? -6.215 1.124 -11.865 1.00 95.44 115 GLU A C 1
ATOM 903 O O . GLU A 1 115 ? -6.755 0.145 -12.379 1.00 95.44 115 GLU A O 1
ATOM 908 N N . ASP A 1 116 ? -5.006 1.547 -12.244 1.00 96.50 116 ASP A N 1
ATOM 909 C CA . ASP A 1 116 ? -4.199 0.887 -13.271 1.00 96.50 116 ASP A CA 1
ATOM 910 C C . ASP A 1 116 ? -3.897 -0.578 -12.923 1.00 96.50 116 ASP A C 1
ATOM 912 O O . ASP A 1 116 ? -4.073 -1.453 -13.774 1.00 96.50 116 ASP A O 1
ATOM 916 N N . ILE A 1 117 ? -3.482 -0.876 -11.683 1.00 94.94 117 ILE A N 1
ATOM 917 C CA . ILE A 1 117 ? -3.180 -2.264 -11.310 1.00 94.94 117 ILE A CA 1
ATOM 918 C C . ILE A 1 117 ? -4.440 -3.134 -11.313 1.00 94.94 117 ILE A C 1
ATOM 920 O O . ILE A 1 117 ? -4.401 -4.233 -11.853 1.00 94.94 117 ILE A O 1
ATOM 924 N N . PHE A 1 118 ? -5.575 -2.625 -10.817 1.00 94.50 118 PHE A N 1
ATOM 925 C CA . PHE A 1 118 ? -6.837 -3.370 -10.842 1.00 94.50 118 PHE A CA 1
ATOM 926 C C . PHE A 1 118 ? -7.325 -3.663 -12.260 1.00 94.50 118 PHE A C 1
ATOM 928 O O . PHE A 1 118 ? -7.952 -4.694 -12.489 1.00 94.50 118 PHE A O 1
ATOM 935 N N . LYS A 1 119 ? -7.047 -2.769 -13.213 1.00 95.56 119 LYS A N 1
ATOM 936 C CA . LYS A 1 119 ? -7.487 -2.928 -14.599 1.00 95.56 119 LYS A CA 1
ATOM 937 C C . LYS A 1 119 ? -6.614 -3.893 -15.402 1.00 95.56 119 LYS A C 1
ATOM 939 O O . LYS A 1 119 ? -7.148 -4.636 -16.220 1.00 95.56 119 LYS A O 1
ATOM 944 N N . TYR A 1 120 ? -5.296 -3.847 -15.216 1.00 94.94 120 TYR A N 1
ATOM 945 C CA . TYR A 1 120 ? -4.347 -4.537 -16.101 1.00 94.94 120 TYR A CA 1
ATOM 946 C C . TYR A 1 120 ? -3.577 -5.682 -15.437 1.00 94.94 120 TYR A C 1
ATOM 948 O O . TYR A 1 120 ? -2.832 -6.374 -16.122 1.00 94.94 120 TYR A O 1
ATOM 956 N N . ASN A 1 121 ? -3.711 -5.877 -14.125 1.00 90.12 121 ASN A N 1
ATOM 957 C CA . ASN A 1 121 ? -3.058 -6.968 -13.406 1.00 90.12 121 ASN A CA 1
ATOM 958 C C . ASN A 1 121 ? -4.001 -7.556 -12.336 1.00 90.12 121 ASN A C 1
ATOM 960 O O . ASN A 1 121 ? -3.823 -7.290 -11.145 1.00 90.12 121 ASN A O 1
ATOM 964 N N . PRO A 1 122 ? -5.032 -8.323 -12.743 1.00 87.31 122 PRO A N 1
ATOM 965 C CA . PRO A 1 122 ? -5.993 -8.912 -11.807 1.00 87.31 122 PRO A CA 1
ATOM 966 C C . PRO A 1 122 ? -5.337 -9.878 -10.808 1.00 87.31 122 PRO A C 1
ATOM 968 O O . PRO A 1 122 ? -5.808 -9.992 -9.679 1.00 87.31 122 PRO A O 1
ATOM 971 N N . ASP A 1 123 ? -4.217 -10.494 -11.193 1.00 89.81 123 ASP A N 1
ATOM 972 C CA . ASP A 1 123 ? -3.454 -11.446 -10.378 1.00 89.81 123 ASP A CA 1
ATOM 973 C C . ASP A 1 123 ? -2.313 -10.779 -9.583 1.00 89.81 123 ASP A C 1
ATOM 975 O O . ASP A 1 123 ? -1.387 -11.448 -9.116 1.00 89.81 123 ASP A O 1
ATOM 979 N N . ALA A 1 124 ? -2.359 -9.449 -9.424 1.00 91.31 124 ALA A N 1
ATOM 980 C CA . ALA A 1 124 ? -1.351 -8.685 -8.696 1.00 91.31 124 ALA A CA 1
ATOM 981 C C . ALA A 1 124 ? -1.122 -9.227 -7.278 1.00 91.31 124 ALA A C 1
ATOM 983 O O . ALA A 1 124 ? -2.051 -9.370 -6.474 1.00 91.31 124 ALA A O 1
ATOM 984 N N . LYS A 1 125 ? 0.148 -9.455 -6.940 1.00 92.25 125 LYS A N 1
ATOM 985 C CA . LYS A 1 125 ? 0.564 -9.928 -5.618 1.00 92.25 125 LYS A CA 1
ATOM 986 C C . LYS A 1 125 ? 0.723 -8.752 -4.660 1.00 92.25 125 LYS A C 1
ATOM 988 O O . LYS A 1 125 ? 0.846 -7.596 -5.063 1.00 92.25 125 LYS A O 1
ATOM 993 N N . LEU A 1 126 ? 0.808 -9.049 -3.362 1.00 92.94 126 LEU A N 1
ATOM 994 C CA . LEU A 1 126 ? 0.997 -8.043 -2.310 1.00 92.94 126 LEU A CA 1
ATOM 995 C C . LEU A 1 126 ? 2.170 -7.083 -2.602 1.00 92.94 126 LEU A C 1
ATOM 997 O O . LEU A 1 126 ? 2.037 -5.870 -2.430 1.00 92.94 126 LEU A O 1
ATOM 1001 N N . ASN A 1 127 ? 3.291 -7.608 -3.102 1.00 94.81 127 ASN A N 1
ATOM 1002 C CA . ASN A 1 127 ? 4.463 -6.797 -3.432 1.00 94.81 127 ASN A CA 1
ATOM 1003 C C . ASN A 1 127 ? 4.217 -5.805 -4.578 1.00 94.81 127 ASN A C 1
ATOM 1005 O O . ASN A 1 127 ? 4.783 -4.711 -4.557 1.00 94.81 127 ASN A O 1
ATOM 1009 N N . ASP A 1 128 ? 3.329 -6.115 -5.526 1.00 93.75 128 ASP A N 1
ATOM 1010 C CA . ASP A 1 128 ? 2.982 -5.187 -6.604 1.00 93.75 128 ASP A CA 1
ATOM 1011 C C . ASP A 1 128 ? 2.236 -3.958 -6.071 1.00 93.75 128 ASP A C 1
ATOM 1013 O O . ASP A 1 128 ? 2.471 -2.840 -6.534 1.00 93.75 128 ASP A O 1
ATOM 1017 N N . TYR A 1 129 ? 1.410 -4.128 -5.033 1.00 94.75 129 TYR A N 1
ATOM 1018 C CA . TYR A 1 129 ? 0.762 -3.010 -4.340 1.00 94.75 129 TYR A CA 1
ATOM 1019 C C . TYR A 1 129 ? 1.762 -2.153 -3.557 1.00 94.75 129 TYR A C 1
ATOM 1021 O O . TYR A 1 129 ? 1.628 -0.926 -3.518 1.00 94.75 129 TYR A O 1
ATOM 1029 N N . TYR A 1 130 ? 2.789 -2.762 -2.955 1.00 94.56 130 TYR A N 1
ATOM 1030 C CA . TYR A 1 130 ? 3.860 -2.005 -2.304 1.00 94.56 130 TYR A CA 1
ATOM 1031 C C . TYR A 1 130 ? 4.687 -1.194 -3.312 1.00 94.56 130 TYR A C 1
ATOM 1033 O O . TYR A 1 130 ? 5.027 -0.044 -3.026 1.00 94.56 130 TYR A O 1
ATOM 1041 N N . LEU A 1 131 ? 4.927 -1.729 -4.514 1.00 95.31 131 LEU A N 1
ATOM 1042 C CA . LEU A 1 131 ? 5.629 -1.019 -5.589 1.00 95.31 131 LEU A CA 1
ATOM 1043 C C . LEU A 1 131 ? 4.905 0.250 -6.069 1.00 95.31 131 LEU A C 1
ATOM 1045 O O . LEU A 1 131 ? 5.564 1.179 -6.532 1.00 95.31 131 LEU A O 1
ATOM 1049 N N . LEU A 1 132 ? 3.577 0.359 -5.916 1.00 95.44 132 LEU A N 1
ATOM 1050 C CA . LEU A 1 132 ? 2.816 1.561 -6.313 1.00 95.44 132 LEU A CA 1
ATOM 1051 C C . LEU A 1 132 ? 3.272 2.846 -5.598 1.00 95.44 132 LEU A C 1
ATOM 1053 O O . LEU A 1 132 ? 3.078 3.953 -6.111 1.00 95.44 132 LEU A O 1
ATOM 1057 N N . GLN A 1 133 ? 3.890 2.704 -4.423 1.00 93.88 133 GLN A N 1
ATOM 1058 C CA . GLN A 1 133 ? 4.358 3.814 -3.587 1.00 93.88 133 GLN A CA 1
ATOM 1059 C C . GLN A 1 133 ? 5.732 4.358 -4.019 1.00 93.88 133 GLN A C 1
ATOM 1061 O O . GLN A 1 133 ? 6.169 5.403 -3.531 1.00 93.88 133 GLN A O 1
ATOM 1066 N N . ILE A 1 134 ? 6.422 3.659 -4.924 1.00 95.00 134 ILE A N 1
ATOM 1067 C CA . ILE A 1 134 ? 7.839 3.866 -5.225 1.00 95.00 134 ILE A CA 1
ATOM 1068 C C . ILE A 1 134 ? 8.014 4.165 -6.715 1.00 95.00 134 ILE A C 1
ATOM 1070 O O . ILE A 1 134 ? 7.339 3.571 -7.551 1.00 95.00 134 ILE A O 1
ATOM 1074 N N . GLY A 1 135 ? 8.924 5.080 -7.050 1.00 96.75 135 GLY A N 1
ATOM 1075 C CA . GLY A 1 135 ? 9.283 5.372 -8.431 1.00 96.75 135 GLY A CA 1
ATOM 1076 C C . GLY A 1 135 ? 8.259 6.173 -9.245 1.00 96.75 135 GLY A C 1
ATOM 1077 O O . GLY A 1 135 ? 7.200 6.597 -8.770 1.00 96.75 135 GLY A O 1
ATOM 1078 N N . HIS A 1 136 ? 8.622 6.397 -10.505 1.00 97.31 136 HIS A N 1
ATOM 1079 C CA . HIS A 1 136 ? 7.775 6.941 -11.563 1.00 97.31 136 HIS A CA 1
ATOM 1080 C C . HIS A 1 136 ? 7.103 5.796 -12.315 1.00 97.31 136 HIS A C 1
ATOM 1082 O O . HIS A 1 136 ? 7.797 4.887 -12.762 1.00 97.31 136 HIS A O 1
ATOM 1088 N N . HIS A 1 137 ? 5.779 5.844 -12.457 1.00 97.94 137 HIS A N 1
ATOM 1089 C CA . HIS A 1 137 ? 4.989 4.776 -13.070 1.00 97.94 137 HIS A CA 1
ATOM 1090 C C . HIS A 1 137 ? 4.556 5.178 -14.472 1.00 97.94 137 HIS A C 1
ATOM 1092 O O . HIS A 1 137 ? 4.004 6.258 -14.665 1.00 97.94 137 HIS A O 1
ATOM 1098 N N . PHE A 1 138 ? 4.768 4.287 -15.431 1.00 98.12 138 PHE A N 1
ATOM 1099 C CA . PHE A 1 138 ? 4.380 4.475 -16.818 1.00 98.12 138 PHE A CA 1
ATOM 1100 C C . PHE A 1 138 ? 3.588 3.271 -17.307 1.00 98.12 138 PHE A C 1
ATOM 1102 O O . PHE A 1 138 ? 4.056 2.133 -17.221 1.00 98.12 138 PHE A O 1
ATOM 1109 N N . ARG A 1 139 ? 2.405 3.516 -17.859 1.00 97.62 139 ARG A N 1
ATOM 1110 C CA . ARG A 1 139 ? 1.625 2.505 -18.571 1.00 97.62 139 ARG A CA 1
ATOM 1111 C C . ARG A 1 139 ? 1.883 2.671 -20.061 1.00 97.62 139 ARG A C 1
ATOM 1113 O O . ARG A 1 139 ? 1.366 3.599 -20.667 1.00 97.62 139 ARG A O 1
ATOM 1120 N N . ILE A 1 140 ? 2.689 1.783 -20.639 1.00 97.81 140 ILE A N 1
ATOM 1121 C CA . ILE A 1 140 ? 3.126 1.898 -22.040 1.00 97.81 140 ILE A CA 1
ATOM 1122 C C . ILE A 1 140 ? 2.035 1.412 -22.991 1.00 97.81 140 ILE A C 1
ATOM 1124 O O . ILE A 1 140 ? 1.725 2.060 -23.984 1.00 97.81 140 ILE A O 1
ATOM 1128 N N . ASN A 1 141 ? 1.443 0.262 -22.675 1.00 96.25 141 ASN A N 1
ATOM 1129 C CA . ASN A 1 141 ? 0.330 -0.339 -23.402 1.00 96.25 141 ASN A CA 1
ATOM 1130 C C . ASN A 1 141 ? -0.406 -1.328 -22.472 1.00 96.25 141 ASN A C 1
ATOM 1132 O O . ASN A 1 141 ? -0.102 -1.405 -21.278 1.00 96.25 141 ASN A O 1
ATOM 1136 N N . LEU A 1 142 ? -1.361 -2.091 -23.011 1.00 95.31 142 LEU A N 1
ATOM 1137 C CA . LEU A 1 142 ? -2.179 -3.048 -22.251 1.00 95.31 142 LEU A CA 1
ATOM 1138 C C . LEU A 1 142 ? -1.358 -4.110 -21.498 1.00 95.31 142 LEU A C 1
ATOM 1140 O O . LEU A 1 142 ? -1.780 -4.555 -20.437 1.00 95.31 142 LEU A O 1
ATOM 1144 N N . GLU A 1 143 ? -0.188 -4.483 -22.014 1.00 94.75 143 GLU A N 1
ATOM 1145 C CA . GLU A 1 143 ? 0.635 -5.589 -21.515 1.00 94.75 143 GLU A CA 1
ATOM 1146 C C . GLU A 1 143 ? 1.935 -5.120 -20.850 1.00 94.75 143 GLU A C 1
ATOM 1148 O O . GLU A 1 143 ? 2.687 -5.948 -20.349 1.00 94.75 143 GLU A O 1
ATOM 1153 N N . THR A 1 144 ? 2.222 -3.813 -20.834 1.00 96.94 144 THR A N 1
ATOM 1154 C CA . THR A 1 144 ? 3.527 -3.288 -20.410 1.00 96.94 144 THR A CA 1
ATOM 1155 C C . THR A 1 144 ? 3.378 -2.132 -19.423 1.00 96.94 144 THR A C 1
ATOM 1157 O O . THR A 1 144 ? 2.831 -1.072 -19.752 1.00 96.94 144 THR A O 1
ATOM 1160 N N . LYS A 1 145 ? 3.935 -2.310 -18.219 1.00 97.38 145 LYS A N 1
ATOM 1161 C CA . LYS A 1 145 ? 4.130 -1.248 -17.219 1.00 97.38 145 LYS A CA 1
ATOM 1162 C C . LYS A 1 145 ? 5.613 -1.071 -16.936 1.00 97.38 145 LYS A C 1
ATOM 1164 O O . LYS A 1 145 ? 6.290 -2.063 -16.703 1.00 97.38 145 LYS A O 1
ATOM 1169 N N . LEU A 1 146 ? 6.089 0.167 -16.885 1.00 98.38 146 LEU A N 1
ATOM 1170 C CA . LEU A 1 146 ? 7.444 0.511 -16.462 1.00 98.38 146 LEU A CA 1
ATOM 1171 C C . LEU A 1 146 ? 7.398 1.302 -15.153 1.00 98.38 146 LEU A C 1
ATOM 1173 O O . LEU A 1 146 ? 6.627 2.251 -15.020 1.00 98.38 146 LEU A O 1
ATOM 1177 N N . ILE A 1 147 ? 8.255 0.940 -14.203 1.00 98.19 147 ILE A N 1
ATOM 1178 C CA . ILE A 1 147 ? 8.498 1.706 -12.980 1.00 98.19 147 ILE A CA 1
ATOM 1179 C C . ILE A 1 147 ? 9.976 2.089 -12.944 1.00 98.19 147 ILE A C 1
ATOM 1181 O O . ILE A 1 147 ? 10.825 1.218 -13.092 1.00 98.19 147 ILE A O 1
ATOM 1185 N N . ILE A 1 148 ? 10.294 3.367 -12.739 1.00 98.44 148 ILE A N 1
ATOM 1186 C CA . ILE A 1 148 ? 11.681 3.851 -12.614 1.00 98.44 148 ILE A CA 1
ATOM 1187 C C . ILE A 1 148 ? 11.904 4.384 -11.203 1.00 98.44 148 ILE A C 1
ATOM 1189 O O . ILE A 1 148 ? 11.185 5.290 -10.776 1.00 98.44 148 ILE A O 1
ATOM 1193 N N . SER A 1 149 ? 12.901 3.866 -10.485 1.00 98.38 149 SER A N 1
ATOM 1194 C CA . SER A 1 149 ? 13.235 4.363 -9.146 1.00 98.38 149 SER A CA 1
ATOM 1195 C C . SER A 1 149 ? 13.764 5.802 -9.185 1.00 98.38 149 SER A C 1
ATOM 1197 O O . SER A 1 149 ? 14.390 6.236 -10.152 1.00 98.38 149 SER A O 1
ATOM 1199 N N . ARG A 1 150 ? 13.512 6.572 -8.119 1.00 96.94 150 ARG A N 1
ATOM 1200 C CA . ARG A 1 150 ? 13.950 7.980 -8.036 1.00 96.94 150 ARG A CA 1
ATOM 1201 C C . ARG A 1 150 ? 15.355 8.155 -7.463 1.00 96.94 150 ARG A C 1
ATOM 1203 O O . ARG A 1 150 ? 15.948 9.215 -7.631 1.00 96.94 150 ARG A O 1
ATOM 1210 N N . ASN A 1 151 ? 15.847 7.166 -6.722 1.00 97.38 151 ASN A N 1
ATOM 1211 C CA . ASN A 1 151 ? 17.125 7.196 -6.013 1.00 97.38 151 ASN A CA 1
ATOM 1212 C C . ASN A 1 151 ? 17.533 5.780 -5.572 1.00 97.38 151 ASN A C 1
ATOM 1214 O O . ASN A 1 151 ? 16.740 4.838 -5.674 1.00 97.38 151 ASN A O 1
ATOM 1218 N N . LYS A 1 152 ? 18.738 5.669 -5.001 1.00 97.75 152 LYS A N 1
ATOM 1219 C CA . LYS A 1 152 ? 19.333 4.410 -4.540 1.00 97.75 152 LYS A CA 1
ATOM 1220 C C . LYS A 1 152 ? 18.456 3.632 -3.557 1.00 97.75 152 LYS A C 1
ATOM 1222 O O . LYS A 1 152 ? 18.248 2.437 -3.735 1.00 97.75 152 LYS A O 1
ATOM 1227 N N . LYS A 1 153 ? 17.869 4.315 -2.570 1.00 97.88 153 LYS A N 1
ATOM 1228 C CA . LYS A 1 153 ? 16.986 3.684 -1.574 1.00 97.88 153 LYS A CA 1
ATOM 1229 C C . LYS A 1 153 ? 15.744 3.074 -2.228 1.00 97.88 153 LYS A C 1
ATOM 1231 O O . LYS A 1 153 ? 15.301 1.991 -1.855 1.00 97.88 153 LYS A O 1
ATOM 1236 N N . GLU A 1 154 ? 15.170 3.766 -3.207 1.00 98.06 154 GLU A N 1
ATOM 1237 C CA . GLU A 1 154 ? 14.047 3.234 -3.978 1.00 98.06 154 GLU A CA 1
ATOM 1238 C C . GLU A 1 154 ? 14.453 2.089 -4.892 1.00 98.06 154 GLU A C 1
ATOM 1240 O O . GLU A 1 154 ? 13.696 1.133 -5.004 1.00 98.06 154 GLU A O 1
ATOM 1245 N N . LYS A 1 155 ? 15.639 2.159 -5.508 1.00 97.94 155 LY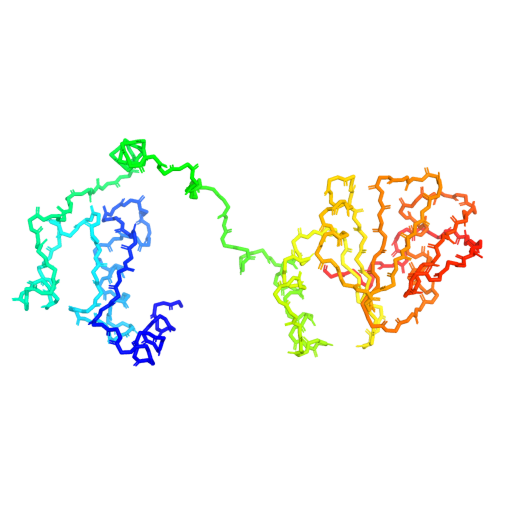S A N 1
ATOM 1246 C CA . LYS A 1 155 ? 16.192 1.060 -6.304 1.00 97.94 155 LYS A CA 1
ATOM 1247 C C . LYS A 1 155 ? 16.296 -0.213 -5.467 1.00 97.94 155 LYS A C 1
ATOM 1249 O O . LYS A 1 155 ? 15.754 -1.237 -5.868 1.00 97.94 155 LYS A O 1
ATOM 1254 N N . GLU A 1 156 ? 16.941 -0.136 -4.304 1.00 97.69 156 GLU A N 1
ATOM 1255 C CA . GLU A 1 156 ? 17.105 -1.271 -3.388 1.00 97.69 156 GLU A CA 1
ATOM 1256 C C . GLU A 1 156 ? 15.745 -1.870 -3.013 1.00 97.69 156 GLU A C 1
ATOM 1258 O O . GLU A 1 156 ? 15.536 -3.077 -3.137 1.00 97.69 156 GLU A O 1
ATOM 1263 N N . LYS A 1 157 ? 14.774 -1.016 -2.659 1.00 97.44 157 LYS A N 1
ATOM 1264 C CA . LYS A 1 157 ? 13.436 -1.483 -2.289 1.00 97.44 157 LYS A CA 1
ATOM 1265 C C . LYS A 1 157 ? 12.653 -2.073 -3.462 1.00 97.44 157 LYS A C 1
ATOM 1267 O O . LYS A 1 157 ? 11.912 -3.033 -3.280 1.00 97.44 157 LYS A O 1
ATOM 1272 N N . MET A 1 158 ? 12.789 -1.505 -4.658 1.00 97.50 158 MET A N 1
ATOM 1273 C CA . MET A 1 158 ? 12.137 -2.018 -5.862 1.00 97.50 158 MET A CA 1
ATOM 1274 C C . MET A 1 158 ? 12.670 -3.396 -6.252 1.00 97.50 158 MET A C 1
ATOM 1276 O O . MET A 1 158 ? 11.876 -4.239 -6.663 1.00 97.50 158 MET A O 1
ATOM 1280 N N . ILE A 1 159 ? 13.975 -3.633 -6.093 1.00 96.19 159 ILE A N 1
ATOM 1281 C CA . ILE A 1 159 ? 14.591 -4.946 -6.321 1.00 96.19 159 ILE A CA 1
ATOM 1282 C C . ILE A 1 159 ? 14.064 -5.960 -5.296 1.00 96.19 159 ILE A C 1
ATOM 1284 O O . ILE A 1 159 ? 13.598 -7.017 -5.696 1.00 96.19 159 ILE A O 1
ATOM 1288 N N . GLU A 1 160 ? 14.035 -5.612 -4.004 1.00 96.56 160 GLU A N 1
ATOM 1289 C CA . GLU A 1 160 ? 13.509 -6.483 -2.932 1.00 96.56 160 GLU A CA 1
ATOM 1290 C C . GLU A 1 160 ? 12.039 -6.891 -3.151 1.00 96.56 160 GLU A C 1
ATOM 1292 O O . GLU A 1 160 ? 11.634 -8.003 -2.825 1.00 96.56 160 GLU A O 1
ATOM 1297 N N . LEU A 1 161 ? 11.223 -5.983 -3.694 1.00 95.62 161 LEU A N 1
ATOM 1298 C CA . LEU A 1 161 ? 9.799 -6.219 -3.950 1.00 95.62 161 LEU A CA 1
ATOM 1299 C C . LEU A 1 161 ? 9.519 -6.912 -5.294 1.00 95.62 161 LEU A C 1
ATOM 1301 O O . LEU A 1 161 ? 8.362 -7.227 -5.582 1.00 95.62 161 LEU A O 1
ATOM 1305 N N . SER A 1 162 ? 10.525 -7.102 -6.142 1.00 93.62 162 SER A N 1
ATOM 1306 C CA . SER A 1 162 ? 10.346 -7.686 -7.473 1.00 93.62 162 SER A CA 1
ATOM 1307 C C .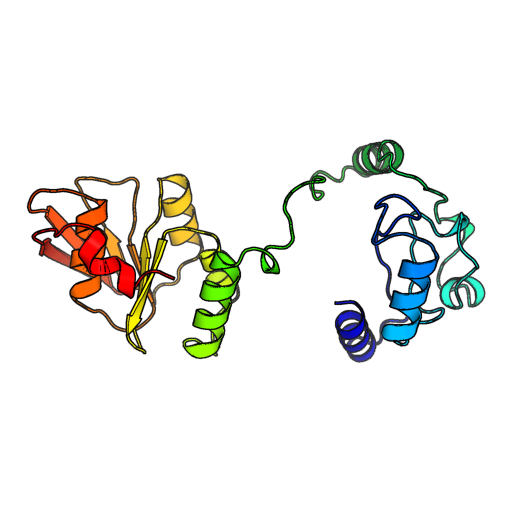 SER A 1 162 ? 10.629 -9.182 -7.476 1.00 93.62 162 SER A C 1
ATOM 1309 O O . SER A 1 162 ? 11.377 -9.680 -6.643 1.00 93.62 162 SER A O 1
ATOM 1311 N N . ASP A 1 163 ? 9.997 -9.899 -8.403 1.00 89.25 163 ASP A N 1
ATOM 1312 C CA . ASP A 1 163 ? 10.254 -11.318 -8.641 1.00 89.25 163 ASP A CA 1
ATOM 1313 C C . ASP A 1 163 ? 10.988 -11.525 -9.976 1.00 89.25 163 ASP A C 1
ATOM 1315 O O . ASP A 1 163 ? 11.192 -10.588 -10.753 1.00 89.25 163 ASP A O 1
ATOM 1319 N N . GLU A 1 164 ? 11.409 -12.763 -10.222 1.00 85.56 164 GLU A N 1
ATOM 1320 C CA . GLU A 1 164 ? 12.194 -13.178 -11.395 1.00 85.56 164 GLU A CA 1
ATOM 1321 C C . GLU A 1 164 ? 11.464 -13.022 -12.739 1.00 85.56 164 GLU A C 1
ATOM 1323 O O . GLU A 1 164 ? 12.093 -13.062 -13.795 1.00 85.56 164 GLU A O 1
ATOM 1328 N N . ASN A 1 165 ? 10.144 -12.804 -12.716 1.00 89.25 165 ASN A N 1
ATOM 1329 C CA . ASN A 1 165 ? 9.335 -12.614 -13.921 1.00 89.25 165 ASN A CA 1
ATOM 1330 C C . ASN A 1 165 ? 9.387 -11.176 -14.452 1.00 89.25 165 ASN A C 1
ATOM 1332 O O . ASN A 1 165 ? 8.815 -10.885 -15.505 1.00 89.25 165 ASN A O 1
ATOM 1336 N N . LYS A 1 166 ? 10.021 -10.256 -13.719 1.00 93.88 166 LYS A N 1
ATOM 1337 C CA . LYS A 1 166 ? 10.167 -8.861 -14.138 1.00 93.88 166 LYS A CA 1
ATOM 1338 C C . LYS A 1 166 ? 11.441 -8.669 -14.948 1.00 93.88 166 LYS A C 1
ATOM 1340 O O . LYS A 1 166 ? 12.449 -9.332 -14.727 1.00 93.88 166 LYS A O 1
ATOM 1345 N N . ILE A 1 167 ? 11.387 -7.713 -15.869 1.00 97.50 167 ILE A N 1
ATOM 1346 C CA . ILE A 1 167 ? 12.548 -7.312 -16.667 1.00 97.50 167 ILE A CA 1
ATOM 1347 C C . ILE A 1 167 ? 13.157 -6.076 -16.018 1.00 97.50 167 ILE A C 1
ATOM 1349 O O . ILE A 1 167 ? 12.452 -5.095 -15.762 1.00 97.50 167 ILE A O 1
ATOM 1353 N N . PHE A 1 168 ? 14.460 -6.102 -15.772 1.00 98.06 168 PHE A N 1
ATOM 1354 C CA . PHE A 1 168 ? 15.179 -5.004 -15.141 1.00 98.06 168 PHE A CA 1
ATOM 1355 C C . PHE A 1 168 ? 15.977 -4.210 -16.171 1.00 98.06 168 PHE A C 1
ATOM 1357 O O . PHE A 1 168 ? 16.554 -4.761 -17.104 1.00 98.06 168 PHE A O 1
ATOM 1364 N N . LEU A 1 169 ? 16.017 -2.894 -15.984 1.00 98.44 169 LEU A N 1
ATOM 1365 C CA . LEU A 1 169 ? 16.800 -1.958 -16.777 1.00 98.44 169 LEU A CA 1
ATOM 1366 C C . LEU A 1 169 ? 17.836 -1.292 -15.876 1.00 98.44 169 LEU A C 1
ATOM 1368 O O . LEU A 1 169 ? 17.480 -0.629 -14.895 1.00 98.44 169 LEU A O 1
ATOM 1372 N N . TYR A 1 170 ? 19.107 -1.427 -16.236 1.00 98.00 170 TYR A N 1
ATOM 1373 C CA . TYR A 1 170 ? 20.231 -0.818 -15.530 1.00 98.00 170 TYR A CA 1
ATOM 1374 C C . TYR A 1 170 ? 21.043 0.092 -16.448 1.00 98.00 170 TYR A C 1
ATOM 1376 O O . TYR A 1 170 ? 20.990 -0.007 -17.675 1.00 98.00 170 TYR A O 1
ATOM 1384 N N . SER A 1 171 ? 21.814 0.984 -15.834 1.00 95.81 171 SER A N 1
ATOM 1385 C CA . SER A 1 171 ? 22.763 1.859 -16.511 1.00 95.81 171 SER A CA 1
ATOM 1386 C C . SER A 1 171 ? 24.068 1.912 -15.728 1.00 95.81 171 SER A C 1
ATOM 1388 O O . SER A 1 171 ? 24.049 2.064 -14.510 1.00 95.81 171 SER A O 1
ATOM 1390 N N . GLU A 1 172 ? 25.187 1.862 -16.448 1.00 92.06 172 GLU A N 1
ATOM 1391 C CA . GLU A 1 172 ? 26.533 2.082 -15.897 1.00 92.06 172 GLU A CA 1
ATOM 1392 C C . GLU A 1 172 ? 26.803 3.577 -15.622 1.00 92.06 172 GLU A C 1
ATOM 1394 O O . GLU A 1 172 ? 27.691 3.920 -14.853 1.00 92.06 172 GLU A O 1
ATOM 1399 N N . LEU A 1 173 ? 26.037 4.495 -16.231 1.00 94.25 173 LEU A N 1
ATOM 1400 C CA . LEU A 1 173 ? 26.191 5.943 -16.006 1.00 94.25 173 LEU A CA 1
ATOM 1401 C C . LEU A 1 173 ? 25.462 6.445 -14.756 1.00 94.25 173 LEU A C 1
ATOM 1403 O O . LEU A 1 173 ? 25.795 7.508 -14.239 1.00 94.25 173 LEU A O 1
ATOM 1407 N N . ASN A 1 174 ? 24.423 5.734 -14.315 1.00 93.94 174 ASN A N 1
ATOM 1408 C CA . ASN A 1 174 ? 23.668 6.081 -13.117 1.00 93.94 174 ASN A CA 1
ATOM 1409 C C . ASN A 1 174 ? 23.206 4.804 -12.417 1.00 93.94 174 ASN A C 1
ATOM 1411 O O . ASN A 1 174 ? 22.134 4.267 -12.703 1.00 93.94 174 ASN A O 1
ATOM 1415 N N . GLU A 1 175 ? 24.031 4.347 -11.481 1.00 94.25 175 GLU A N 1
ATOM 1416 C CA . GLU A 1 175 ? 23.783 3.137 -10.706 1.00 94.25 175 GLU A CA 1
ATOM 1417 C C . GLU A 1 175 ? 22.768 3.343 -9.573 1.00 94.25 175 GLU A C 1
ATOM 1419 O O . GLU A 1 175 ? 22.345 2.369 -8.951 1.00 94.25 175 GLU A O 1
ATOM 1424 N N . ASP A 1 176 ? 22.333 4.574 -9.299 1.00 96.25 176 ASP A N 1
ATOM 1425 C CA . ASP A 1 176 ? 21.370 4.850 -8.230 1.00 96.25 176 ASP A CA 1
ATOM 1426 C C . ASP A 1 176 ? 19.926 4.569 -8.654 1.00 96.25 176 ASP A C 1
ATOM 1428 O O . ASP A 1 176 ? 19.038 4.498 -7.801 1.00 96.25 176 ASP A O 1
ATOM 1432 N N . ILE A 1 177 ? 19.667 4.385 -9.952 1.00 97.88 177 ILE A N 1
ATOM 1433 C CA . ILE A 1 177 ? 18.325 4.105 -10.466 1.00 97.88 177 ILE A CA 1
ATOM 1434 C C . ILE A 1 177 ? 18.215 2.742 -11.151 1.00 97.88 177 ILE A C 1
ATOM 1436 O O . ILE A 1 177 ? 19.194 2.167 -11.623 1.00 97.88 177 ILE A O 1
ATOM 1440 N N . VAL A 1 178 ? 16.995 2.212 -11.180 1.00 98.44 178 VAL A N 1
ATOM 1441 C CA . VAL A 1 178 ? 16.626 0.977 -11.880 1.00 98.44 178 VAL A CA 1
ATOM 1442 C C . VAL A 1 178 ? 15.261 1.159 -12.532 1.00 98.44 178 VAL A C 1
ATOM 1444 O O . VAL A 1 178 ? 14.374 1.800 -11.961 1.00 98.44 178 VAL A O 1
ATOM 1447 N N . GLY A 1 179 ? 15.098 0.618 -13.735 1.00 98.31 179 GLY A N 1
ATOM 1448 C CA . GLY A 1 179 ? 13.799 0.447 -14.375 1.00 98.31 179 GLY A CA 1
ATOM 1449 C C . GLY A 1 179 ? 13.305 -0.981 -14.173 1.00 98.31 179 GLY A C 1
ATOM 1450 O O . GLY A 1 179 ? 14.091 -1.915 -14.262 1.00 98.31 179 GLY A O 1
ATOM 1451 N N . ILE A 1 180 ? 12.019 -1.165 -13.904 1.00 97.94 180 ILE A N 1
ATOM 1452 C CA . ILE A 1 180 ? 11.390 -2.482 -13.793 1.00 97.94 180 ILE A CA 1
ATOM 1453 C C . ILE A 1 180 ? 10.184 -2.514 -14.713 1.00 97.94 180 ILE A C 1
ATOM 1455 O O . ILE A 1 180 ? 9.271 -1.697 -14.574 1.00 97.94 180 ILE A O 1
ATOM 1459 N N . ILE A 1 181 ? 10.184 -3.460 -15.642 1.00 97.56 181 ILE A N 1
ATOM 1460 C CA . ILE A 1 181 ? 9.070 -3.712 -16.542 1.00 97.56 181 ILE A CA 1
ATOM 1461 C C . ILE A 1 181 ? 8.277 -4.899 -16.001 1.00 97.56 181 ILE A C 1
ATOM 1463 O O . ILE A 1 181 ? 8.827 -5.961 -15.713 1.00 97.56 181 ILE A O 1
ATOM 1467 N N . SER A 1 182 ? 6.969 -4.704 -15.858 1.00 94.69 182 SER A N 1
ATOM 1468 C CA . SER A 1 182 ? 6.006 -5.776 -15.601 1.00 94.69 182 SER A CA 1
ATOM 1469 C C . SER A 1 182 ? 5.226 -6.065 -16.882 1.00 94.69 182 SER A C 1
ATOM 1471 O O . SER A 1 182 ? 4.677 -5.138 -17.488 1.00 94.69 182 SER A O 1
ATOM 1473 N N . GLY A 1 183 ? 5.178 -7.343 -17.263 1.00 92.81 183 GLY A N 1
ATOM 1474 C CA . GLY A 1 183 ? 4.567 -7.818 -18.502 1.00 92.81 183 GLY A CA 1
ATOM 1475 C C . GLY A 1 183 ? 5.544 -7.822 -19.682 1.00 92.81 183 GLY A C 1
ATOM 1476 O O . GLY A 1 183 ? 6.726 -8.112 -19.502 1.00 92.81 183 GLY A O 1
ATOM 1477 N N . LYS A 1 184 ? 5.067 -7.543 -20.899 1.00 94.38 184 LYS A N 1
ATOM 1478 C CA . LYS A 1 184 ? 5.885 -7.693 -22.115 1.00 94.38 184 LYS A CA 1
ATOM 1479 C C . LYS A 1 184 ? 6.886 -6.555 -22.287 1.00 94.38 184 LYS A C 1
ATOM 1481 O O . LYS A 1 184 ? 6.580 -5.393 -22.009 1.00 94.38 184 LYS A O 1
ATOM 1486 N N . PHE A 1 185 ? 8.067 -6.887 -22.802 1.00 95.69 185 PHE A N 1
ATOM 1487 C CA . PHE A 1 185 ? 9.084 -5.908 -23.169 1.00 95.69 185 PHE A CA 1
ATOM 1488 C C . PHE A 1 185 ? 8.589 -4.959 -24.277 1.00 95.69 185 PHE A C 1
ATOM 1490 O O . PHE A 1 185 ? 7.846 -5.362 -25.171 1.00 95.69 185 PHE A O 1
ATOM 1497 N N . SER A 1 186 ? 9.024 -3.699 -24.228 1.00 95.50 186 SER A N 1
ATOM 1498 C CA . SER A 1 186 ? 8.764 -2.689 -25.258 1.00 95.50 186 SER A CA 1
ATOM 1499 C C . SER A 1 186 ? 9.957 -1.744 -25.370 1.00 95.50 186 SER A C 1
ATOM 1501 O O . SER A 1 186 ? 10.450 -1.262 -24.350 1.00 95.50 186 SER A O 1
ATOM 1503 N N . GLU A 1 187 ? 10.377 -1.416 -26.595 1.00 95.19 187 GLU A N 1
ATOM 1504 C CA . GLU A 1 187 ? 11.488 -0.481 -26.855 1.00 95.19 187 GLU A CA 1
ATOM 1505 C C . GLU A 1 187 ? 11.254 0.898 -26.222 1.00 95.19 187 GLU A C 1
ATOM 1507 O O . GLU A 1 187 ? 12.186 1.541 -25.742 1.00 95.19 187 GLU A O 1
ATOM 1512 N N . ILE A 1 188 ? 9.992 1.334 -26.132 1.00 96.44 188 ILE A N 1
ATOM 1513 C CA . ILE A 1 188 ? 9.625 2.606 -25.495 1.00 96.44 188 ILE A CA 1
ATOM 1514 C C . ILE A 1 188 ? 10.094 2.638 -24.033 1.00 96.44 188 ILE A C 1
ATOM 1516 O O . ILE A 1 188 ? 10.485 3.695 -23.538 1.00 96.44 188 ILE A O 1
ATOM 1520 N N . CYS A 1 189 ? 10.123 1.493 -23.339 1.00 97.94 189 CYS A N 1
ATOM 1521 C CA . CYS A 1 189 ? 10.636 1.429 -21.972 1.00 97.94 189 CYS A CA 1
ATOM 1522 C C . CYS A 1 189 ? 12.111 1.836 -21.894 1.00 97.94 189 CYS A C 1
ATOM 1524 O O . CYS A 1 189 ? 12.498 2.538 -20.957 1.00 97.94 189 CYS A O 1
ATOM 1526 N N . LEU A 1 190 ? 12.919 1.431 -22.879 1.00 97.69 190 LEU A N 1
ATOM 1527 C CA . LEU A 1 190 ? 14.324 1.817 -22.958 1.00 97.69 190 LEU A CA 1
ATOM 1528 C C . LEU A 1 190 ? 14.468 3.315 -23.194 1.00 97.69 190 LEU A C 1
ATOM 1530 O O . LEU A 1 190 ? 15.268 3.960 -22.521 1.00 97.69 190 LEU A O 1
ATOM 1534 N N . GLU A 1 191 ? 13.681 3.878 -24.116 1.00 97.06 191 GLU A N 1
ATOM 1535 C CA . GLU A 1 191 ? 13.738 5.309 -24.416 1.00 97.06 191 GLU A CA 1
ATOM 1536 C C . GLU A 1 191 ? 13.357 6.163 -23.194 1.00 97.06 191 GLU A C 1
ATOM 1538 O O . GLU A 1 191 ? 14.023 7.163 -22.893 1.00 97.06 191 GLU A O 1
ATOM 1543 N N . ILE A 1 192 ? 12.313 5.752 -22.461 1.00 98.00 192 ILE A N 1
ATOM 1544 C CA . ILE A 1 192 ? 11.896 6.414 -21.221 1.00 98.00 192 ILE A CA 1
ATOM 1545 C C . ILE A 1 192 ? 13.000 6.279 -20.177 1.00 98.00 192 ILE A C 1
ATOM 1547 O O . ILE A 1 192 ? 13.441 7.298 -19.650 1.00 98.00 192 ILE A O 1
ATOM 1551 N N . PHE A 1 193 ? 13.489 5.069 -19.893 1.00 98.25 193 PHE A N 1
ATOM 1552 C CA . PHE A 1 193 ? 14.529 4.863 -18.884 1.00 98.25 193 PHE A CA 1
ATOM 1553 C C . PHE A 1 193 ? 15.807 5.648 -19.204 1.00 98.25 193 PHE A C 1
ATOM 1555 O O . PHE A 1 193 ? 16.303 6.385 -18.351 1.00 98.25 193 PHE A O 1
ATOM 1562 N N . ALA A 1 194 ? 16.271 5.616 -20.456 1.00 97.44 194 ALA A N 1
ATOM 1563 C CA . ALA A 1 194 ? 17.425 6.385 -20.911 1.00 97.44 194 ALA A CA 1
ATOM 1564 C C . ALA A 1 194 ? 17.258 7.896 -20.665 1.00 97.44 194 ALA A C 1
ATOM 1566 O O . ALA A 1 194 ? 18.212 8.553 -20.248 1.00 97.44 194 ALA A O 1
ATOM 1567 N N . SER A 1 195 ? 16.047 8.449 -20.830 1.00 96.81 195 SER A N 1
ATOM 1568 C CA . SER A 1 195 ? 15.767 9.871 -20.559 1.00 96.81 195 SER A CA 1
ATOM 1569 C C . SER A 1 195 ? 15.904 10.270 -19.080 1.00 96.81 195 SER A C 1
ATOM 1571 O O . SER A 1 195 ? 16.059 11.454 -18.763 1.00 96.81 195 SER A O 1
ATOM 1573 N N . TYR A 1 196 ? 15.845 9.302 -18.159 1.00 96.19 196 TYR A N 1
ATOM 1574 C CA . TYR A 1 196 ? 16.118 9.496 -16.730 1.00 96.19 196 TYR A CA 1
ATOM 1575 C C . TYR A 1 196 ? 17.597 9.321 -16.375 1.00 96.19 196 TYR A C 1
ATOM 1577 O O . TYR A 1 196 ? 18.012 9.776 -15.312 1.00 96.19 196 TYR A O 1
ATOM 1585 N N . VAL A 1 197 ? 18.384 8.720 -17.267 1.00 95.88 197 VAL A N 1
ATOM 1586 C CA . VAL A 1 197 ? 19.805 8.430 -17.067 1.00 95.88 197 VAL A CA 1
ATOM 1587 C C . VAL A 1 197 ? 20.697 9.526 -17.654 1.00 95.88 197 VAL A C 1
ATOM 1589 O O . VAL A 1 197 ? 21.586 10.020 -16.968 1.00 95.88 197 VAL A O 1
ATOM 1592 N N . SER A 1 198 ? 20.501 9.900 -18.925 1.00 93.38 198 SER A N 1
ATOM 1593 C CA . SER A 1 198 ? 21.436 10.759 -19.667 1.00 93.38 198 SER A CA 1
ATOM 1594 C C . SER A 1 198 ? 20.739 11.611 -20.734 1.00 93.38 198 SER A C 1
ATOM 1596 O O . SER A 1 198 ? 19.626 11.322 -21.163 1.00 93.38 198 SER A O 1
ATOM 1598 N N . LYS A 1 199 ? 21.418 12.676 -21.189 1.00 91.75 199 LYS A N 1
ATOM 1599 C CA . LYS A 1 199 ? 21.053 13.454 -22.394 1.00 91.75 199 LYS A CA 1
ATOM 1600 C C . LYS A 1 199 ? 21.817 13.007 -23.651 1.00 91.75 199 LYS A C 1
ATOM 1602 O O . LYS A 1 199 ? 21.497 13.450 -24.749 1.00 91.75 199 LYS A O 1
ATOM 1607 N N . LYS A 1 200 ? 22.851 12.181 -23.487 1.00 93.19 200 LYS A N 1
ATOM 1608 C CA . LYS A 1 200 ? 23.696 11.621 -24.554 1.00 93.19 200 LYS A CA 1
ATOM 1609 C C . LYS A 1 200 ? 23.340 10.144 -24.775 1.00 93.19 200 LYS A C 1
ATOM 1611 O O . LYS A 1 200 ? 22.758 9.558 -23.858 1.00 93.19 200 LYS A O 1
ATOM 1616 N N . PRO A 1 201 ? 23.696 9.543 -25.929 1.00 94.88 201 PRO A N 1
ATOM 1617 C CA . PRO A 1 201 ? 23.545 8.106 -26.122 1.00 94.88 201 PRO A CA 1
ATOM 1618 C C . PRO A 1 201 ? 24.118 7.325 -24.936 1.00 94.88 201 PRO A C 1
ATOM 1620 O O . PRO A 1 201 ? 25.199 7.653 -24.439 1.00 94.88 201 PRO A O 1
ATOM 1623 N N . VAL A 1 202 ? 23.379 6.322 -24.467 1.00 96.12 202 VAL A N 1
ATOM 1624 C CA . VAL A 1 202 ? 23.737 5.536 -23.282 1.00 96.12 202 VAL A CA 1
ATOM 1625 C C . VAL A 1 202 ? 23.490 4.053 -23.519 1.00 96.12 202 VAL A C 1
ATOM 1627 O O . VAL A 1 202 ? 22.536 3.675 -24.199 1.00 96.12 202 VAL A O 1
ATOM 1630 N N . TRP A 1 203 ? 24.358 3.221 -22.946 1.00 96.94 203 TRP A N 1
ATOM 1631 C CA . TRP A 1 203 ? 24.152 1.782 -22.864 1.00 96.94 203 TRP A CA 1
ATOM 1632 C C . TRP A 1 203 ? 23.185 1.456 -21.731 1.00 96.94 203 TRP A C 1
ATOM 1634 O O . TRP A 1 203 ? 23.452 1.771 -20.571 1.00 96.94 203 TRP A O 1
ATOM 1644 N N . ILE A 1 204 ? 22.079 0.808 -22.076 1.00 97.88 204 ILE A N 1
ATOM 1645 C CA .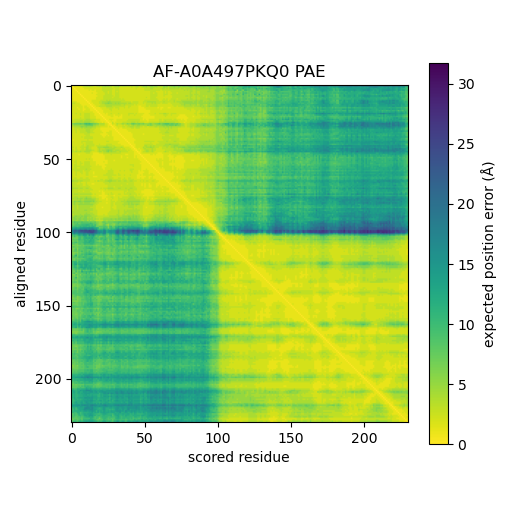 ILE A 1 204 ? 21.133 0.232 -21.128 1.00 97.88 204 ILE A CA 1
ATOM 1646 C C . ILE A 1 204 ? 21.346 -1.277 -21.109 1.00 97.88 204 ILE A C 1
ATOM 1648 O O . ILE A 1 204 ? 21.417 -1.917 -22.161 1.00 97.88 204 ILE A O 1
ATOM 1652 N N . ILE A 1 205 ? 21.471 -1.828 -19.907 1.00 98.06 205 ILE A N 1
ATOM 1653 C CA . ILE A 1 205 ? 21.510 -3.271 -19.681 1.00 98.06 205 ILE A CA 1
ATOM 1654 C C . ILE A 1 205 ? 20.076 -3.715 -19.420 1.00 98.06 205 ILE A C 1
ATOM 1656 O O . ILE A 1 205 ? 19.441 -3.207 -18.493 1.00 98.06 205 ILE A O 1
ATOM 1660 N N . VAL A 1 206 ? 19.578 -4.637 -20.235 1.00 97.94 206 VAL A N 1
ATOM 1661 C CA . VAL A 1 206 ? 18.278 -5.283 -20.049 1.00 97.94 206 VAL A CA 1
ATOM 1662 C C . VAL A 1 206 ? 18.539 -6.656 -19.454 1.00 97.94 206 VAL A C 1
ATOM 1664 O O . VAL A 1 206 ? 19.291 -7.441 -20.026 1.00 97.94 206 VAL A O 1
ATOM 1667 N N . GLU A 1 207 ? 17.953 -6.925 -18.295 1.00 96.94 207 GLU A N 1
ATOM 1668 C CA . GLU A 1 207 ? 18.074 -8.198 -17.594 1.00 96.94 207 GLU A CA 1
ATOM 1669 C C . GLU A 1 207 ? 16.709 -8.888 -17.539 1.00 96.94 207 GLU A C 1
ATOM 1671 O O . GLU A 1 207 ? 15.763 -8.349 -16.962 1.00 96.94 207 GLU A O 1
ATOM 1676 N N . THR A 1 208 ? 16.610 -10.071 -18.147 1.00 95.50 208 THR A N 1
ATOM 1677 C CA . THR A 1 208 ? 15.391 -10.893 -18.194 1.00 95.50 208 THR A CA 1
ATOM 1678 C C . THR A 1 208 ? 15.735 -12.294 -17.714 1.00 95.50 208 THR A C 1
ATOM 1680 O O . THR A 1 208 ? 16.585 -12.940 -18.313 1.00 95.50 208 THR A O 1
ATOM 1683 N N . GLN A 1 209 ? 15.106 -12.764 -16.632 1.00 91.19 209 GLN A N 1
ATOM 1684 C CA . GLN A 1 209 ? 15.353 -14.107 -16.074 1.00 91.19 209 GLN A CA 1
ATOM 1685 C C . GLN A 1 209 ? 16.852 -14.422 -15.851 1.00 91.19 209 GLN A C 1
ATOM 1687 O O . GLN A 1 209 ? 17.303 -15.549 -16.023 1.00 91.19 209 GLN A O 1
ATOM 1692 N N . GLY A 1 210 ? 17.638 -13.406 -15.472 1.00 89.12 210 GLY A N 1
ATOM 1693 C CA . GLY A 1 210 ? 19.085 -13.508 -15.242 1.00 89.12 210 GLY A CA 1
ATOM 1694 C C . GLY A 1 210 ? 19.961 -13.367 -16.495 1.00 89.12 210 GLY A C 1
ATOM 1695 O O . GLY A 1 210 ? 21.166 -13.145 -16.366 1.00 89.12 210 GLY A O 1
ATOM 1696 N N . GLU A 1 211 ? 19.388 -13.421 -17.698 1.00 94.06 211 GLU A N 1
ATOM 1697 C CA . GLU A 1 211 ? 20.105 -13.141 -18.943 1.00 94.06 211 GLU A CA 1
ATOM 1698 C C . GLU A 1 211 ? 20.242 -11.634 -19.159 1.00 94.06 211 GLU A C 1
ATOM 1700 O O . GLU A 1 211 ? 19.284 -10.882 -18.970 1.00 94.06 211 GLU A O 1
ATOM 1705 N N . LYS A 1 212 ? 21.437 -11.182 -19.562 1.00 96.31 212 LYS A N 1
ATOM 1706 C CA . LYS A 1 212 ? 21.755 -9.759 -19.742 1.00 96.31 212 LYS A CA 1
ATOM 1707 C C . LYS A 1 212 ? 22.108 -9.450 -21.184 1.00 96.31 212 LYS A C 1
ATOM 1709 O O . LYS A 1 212 ? 23.036 -10.032 -21.740 1.00 96.31 212 LYS A O 1
ATOM 1714 N N . GLU A 1 213 ? 21.449 -8.443 -21.738 1.00 96.44 213 GLU A N 1
ATOM 1715 C CA . GLU A 1 213 ? 21.779 -7.866 -23.039 1.00 96.44 213 GLU A CA 1
ATOM 1716 C C . GLU A 1 213 ? 22.069 -6.364 -22.913 1.00 96.44 213 GLU A C 1
ATOM 1718 O O . GLU A 1 213 ? 21.548 -5.676 -22.032 1.00 96.44 213 GLU A O 1
ATOM 1723 N N . ARG A 1 214 ? 22.925 -5.836 -23.794 1.00 95.94 214 ARG A N 1
ATOM 1724 C CA . ARG A 1 214 ? 23.274 -4.409 -23.835 1.00 95.94 214 ARG A CA 1
ATOM 1725 C C . ARG A 1 214 ? 22.696 -3.768 -25.082 1.00 95.94 214 ARG A C 1
ATOM 1727 O O . ARG A 1 214 ? 22.915 -4.257 -26.186 1.00 95.94 214 ARG A O 1
ATOM 1734 N N . ARG A 1 215 ? 22.035 -2.625 -24.912 1.00 95.94 215 ARG A N 1
ATOM 1735 C CA . ARG A 1 215 ? 21.474 -1.843 -26.018 1.00 95.94 215 ARG A CA 1
ATOM 1736 C C . ARG A 1 215 ? 21.871 -0.382 -25.906 1.00 95.94 215 ARG A C 1
ATOM 1738 O O . ARG A 1 215 ? 21.827 0.194 -24.821 1.00 95.94 215 ARG A O 1
ATOM 1745 N N . VAL A 1 216 ? 22.264 0.217 -27.025 1.00 95.94 216 VAL A N 1
ATOM 1746 C CA . VAL A 1 216 ? 22.534 1.655 -27.099 1.00 95.94 216 VAL A CA 1
ATOM 1747 C C . VAL A 1 216 ? 21.239 2.388 -27.415 1.00 95.94 216 VAL A C 1
ATOM 1749 O O . VAL A 1 216 ? 20.521 2.029 -28.344 1.00 95.94 216 VAL A O 1
ATOM 1752 N N . VAL A 1 217 ? 20.935 3.417 -26.630 1.00 96.19 217 VAL A N 1
ATOM 1753 C CA . VAL A 1 217 ? 19.684 4.168 -26.743 1.00 96.19 217 VAL A CA 1
ATOM 1754 C C . VAL A 1 217 ? 20.005 5.650 -26.828 1.00 96.19 217 VAL A C 1
ATOM 1756 O O . VAL A 1 217 ? 20.761 6.179 -26.010 1.00 96.19 217 VAL A O 1
ATOM 1759 N N . GLN A 1 218 ? 19.409 6.333 -27.804 1.00 93.88 218 GLN A N 1
ATOM 1760 C CA . GLN A 1 218 ? 19.437 7.789 -27.886 1.00 93.88 218 GLN A CA 1
ATOM 1761 C C . GLN A 1 218 ? 18.256 8.358 -27.081 1.00 93.88 218 GLN A C 1
ATOM 1763 O O . GLN A 1 218 ? 17.110 8.233 -27.519 1.00 93.88 218 GLN A O 1
ATOM 1768 N N . PRO A 1 219 ? 18.487 8.995 -25.918 1.00 91.19 219 PRO A N 1
ATOM 1769 C CA . PRO A 1 219 ? 17.401 9.539 -25.116 1.00 91.19 219 PRO A CA 1
ATOM 1770 C C . PRO A 1 219 ? 16.747 10.739 -25.811 1.00 91.19 219 PRO A C 1
ATOM 1772 O O . PRO A 1 219 ? 17.428 11.619 -26.349 1.00 91.19 219 PRO A O 1
ATOM 1775 N N . LYS A 1 220 ? 15.414 10.800 -25.741 1.00 93.38 220 LYS A N 1
ATOM 1776 C CA . LYS A 1 220 ? 14.626 12.005 -26.049 1.00 93.38 220 LYS A CA 1
ATOM 1777 C C . LYS A 1 220 ? 14.248 12.721 -24.754 1.00 93.38 220 LYS A C 1
ATOM 1779 O O . LYS A 1 220 ? 14.417 12.200 -23.652 1.00 93.38 220 LYS A O 1
ATOM 1784 N N . GLN A 1 221 ? 13.727 13.937 -24.881 1.00 91.25 221 GLN A N 1
ATOM 1785 C CA . GLN A 1 221 ? 13.259 14.701 -23.726 1.00 91.25 221 GLN A CA 1
ATOM 1786 C C . GLN A 1 221 ? 12.070 14.007 -23.045 1.00 91.25 221 GLN A C 1
ATOM 1788 O O . GLN A 1 221 ? 11.171 13.504 -23.715 1.00 91.25 221 GLN A O 1
ATOM 1793 N N . LYS A 1 222 ? 12.012 14.063 -21.709 1.00 92.31 222 LYS A N 1
ATOM 1794 C CA . LYS A 1 222 ? 10.939 13.441 -20.910 1.00 92.31 222 LYS A CA 1
ATOM 1795 C C . LYS A 1 222 ? 9.529 13.888 -21.314 1.00 92.31 222 LYS A C 1
ATOM 1797 O O . LYS A 1 222 ? 8.583 13.126 -21.146 1.00 92.31 222 LYS A O 1
ATOM 1802 N N . ILE A 1 223 ? 9.396 15.096 -21.880 1.00 93.81 223 ILE A N 1
ATOM 1803 C CA . ILE A 1 223 ? 8.115 15.658 -22.327 1.00 93.81 223 ILE A CA 1
ATOM 1804 C C . ILE A 1 223 ? 7.365 14.736 -23.297 1.00 93.81 223 ILE A C 1
ATOM 1806 O O . ILE A 1 223 ? 6.143 14.642 -23.214 1.00 93.81 223 ILE A O 1
ATOM 1810 N N . TYR A 1 224 ? 8.095 14.005 -24.144 1.00 93.44 224 TYR A N 1
ATOM 1811 C CA . TYR A 1 224 ? 7.530 13.093 -25.139 1.00 93.44 224 TYR A CA 1
ATOM 1812 C C . TYR A 1 224 ? 6.856 11.857 -24.531 1.00 93.44 224 TYR A C 1
ATOM 1814 O O . TYR A 1 224 ? 6.157 11.146 -25.245 1.00 93.44 224 TYR A O 1
ATOM 1822 N N . TYR A 1 225 ? 7.046 11.607 -23.232 1.00 95.38 225 TYR A N 1
ATOM 1823 C C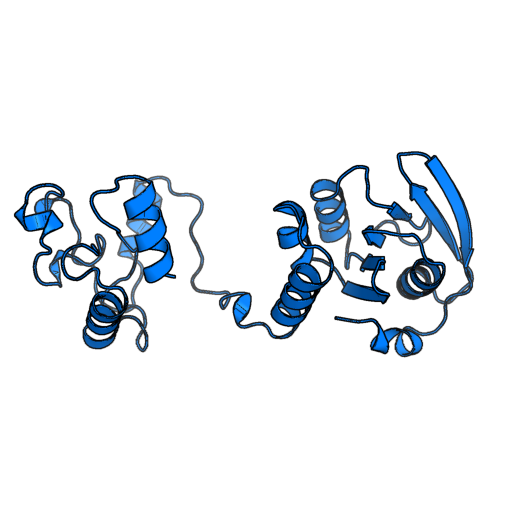A . TYR A 1 225 ? 6.552 10.409 -22.553 1.00 95.38 225 TYR A CA 1
ATOM 1824 C C . TYR A 1 225 ? 5.518 10.702 -21.463 1.00 95.38 225 TYR A C 1
ATOM 1826 O O . TYR A 1 225 ? 5.084 9.785 -20.766 1.00 95.38 225 TYR A O 1
ATOM 1834 N N . HIS A 1 226 ? 5.102 11.962 -21.289 1.00 93.19 226 HIS A N 1
ATOM 1835 C CA . HIS A 1 226 ? 4.117 12.316 -20.261 1.00 93.19 226 HIS A CA 1
ATOM 1836 C C . HIS A 1 226 ? 2.755 11.657 -20.471 1.00 93.19 226 HIS A C 1
ATOM 1838 O O . HIS A 1 226 ? 2.045 11.429 -19.498 1.00 93.19 226 HIS A O 1
ATOM 1844 N N . ASN A 1 227 ? 2.399 11.325 -21.711 1.00 94.62 227 ASN A N 1
ATOM 1845 C CA . ASN A 1 227 ? 1.173 10.597 -22.026 1.00 94.62 227 ASN A CA 1
ATOM 1846 C C . ASN A 1 227 ? 1.147 9.176 -21.432 1.00 94.62 227 ASN A C 1
ATOM 1848 O O . ASN A 1 227 ? 0.063 8.635 -21.239 1.00 94.62 227 ASN A O 1
ATOM 1852 N N . TYR A 1 228 ? 2.309 8.588 -21.129 1.00 96.50 228 TYR A N 1
ATOM 1853 C CA . TYR A 1 228 ? 2.406 7.277 -20.483 1.00 96.50 228 TYR A CA 1
ATOM 1854 C C . TYR A 1 228 ? 2.424 7.356 -18.950 1.00 96.50 228 TYR A C 1
ATOM 1856 O O . TYR A 1 228 ? 2.241 6.332 -18.296 1.00 96.50 228 TYR A O 1
ATOM 1864 N N . LEU A 1 229 ? 2.685 8.531 -18.365 1.00 96.19 229 LEU A N 1
ATOM 1865 C CA . LEU A 1 229 ? 2.882 8.699 -16.922 1.00 96.19 229 LEU A CA 1
ATOM 1866 C C . LEU A 1 229 ? 1.553 8.582 -16.154 1.00 96.19 229 LEU A C 1
ATOM 1868 O O . LEU A 1 229 ? 0.575 9.244 -16.509 1.00 96.19 229 LEU A O 1
ATOM 1872 N N . ILE A 1 230 ? 1.545 7.795 -15.070 1.00 93.75 230 ILE A N 1
ATOM 1873 C CA . ILE A 1 230 ? 0.369 7.558 -14.208 1.00 93.75 230 ILE A CA 1
ATOM 1874 C C . ILE A 1 230 ? 0.606 7.828 -12.714 1.00 93.75 230 ILE A C 1
ATOM 1876 O O . ILE A 1 230 ? 1.701 7.546 -12.159 1.00 93.75 230 ILE A O 1
#

pLDDT: mean 93.65, std 5.99, range [56.69, 98.44]

Foldseek 3Di:
DLLVVVVVCVVVVHQAAEDQAAAAQDVPCRHPVNVVVVCVVSVCQLRYHHQAQRVVDPHGVCCVVVVDPNVNGHRDHHNDCPVVVVVCVVVVVPDDDDPDDDDLCVDPQLVVLVVVCVQQPVPDDPLSNVLSVAAWWFAPDSFKIKGKGPFQVRQVSNVVSDDLQWKKKAFPQDRGMIMIMGGDDDVVNVQLNVLVRDQAWGWIWIAHSNDTDIDTYHHDHNVVRVVGTD